Protein AF-A0A812ISJ4-F1 (afdb_monomer_lite)

Structure (mmCIF, N/CA/C/O backbone):
data_AF-A0A812ISJ4-F1
#
_entry.id   AF-A0A812ISJ4-F1
#
loop_
_atom_site.group_PDB
_atom_site.id
_atom_site.type_symbol
_atom_site.label_atom_id
_atom_site.label_alt_id
_atom_site.label_comp_id
_atom_site.label_asym_id
_atom_site.label_entity_id
_atom_site.label_seq_id
_atom_site.pdbx_PDB_ins_code
_atom_site.Cartn_x
_atom_site.Cartn_y
_atom_site.Cartn_z
_atom_site.occupancy
_atom_site.B_iso_or_equiv
_atom_site.auth_seq_id
_atom_site.auth_comp_id
_atom_site.auth_asym_id
_atom_site.auth_atom_id
_atom_site.pdbx_PDB_model_num
ATOM 1 N N . MET A 1 1 ? -9.251 16.445 14.512 1.00 76.88 1 MET A N 1
ATOM 2 C CA . MET A 1 1 ? -8.914 16.805 15.906 1.00 76.88 1 MET A CA 1
ATOM 3 C C . MET A 1 1 ? -10.143 17.185 16.732 1.00 76.88 1 MET A C 1
ATOM 5 O O . MET A 1 1 ? -10.338 16.611 17.791 1.00 76.88 1 MET A O 1
ATOM 9 N N . THR A 1 2 ? -11.029 18.054 16.238 1.00 83.38 2 THR A N 1
ATOM 10 C CA . THR A 1 2 ? -12.234 18.538 16.952 1.00 83.38 2 THR A CA 1
ATOM 11 C C . THR A 1 2 ? -13.114 17.435 17.553 1.00 83.38 2 THR A C 1
ATOM 13 O O . THR A 1 2 ? -13.493 17.503 18.716 1.00 83.38 2 THR A O 1
ATOM 16 N N . LEU A 1 3 ? -13.385 16.373 16.789 1.00 85.69 3 LEU A N 1
ATOM 17 C CA . LEU A 1 3 ? -14.238 15.262 17.231 1.00 85.69 3 LEU A CA 1
ATOM 18 C C . LEU A 1 3 ? -13.581 14.419 18.343 1.00 85.69 3 LEU A C 1
ATOM 20 O O . LEU A 1 3 ? -14.263 13.896 19.216 1.00 85.69 3 LEU A O 1
ATOM 24 N N . ALA A 1 4 ? -12.247 14.330 18.339 1.00 85.00 4 ALA A N 1
ATOM 25 C CA . ALA A 1 4 ? -11.485 13.657 19.387 1.00 85.00 4 ALA A CA 1
ATOM 26 C C . ALA A 1 4 ? -11.531 14.444 20.705 1.00 85.00 4 ALA A C 1
ATOM 28 O O . ALA A 1 4 ? -11.771 13.857 21.752 1.00 85.00 4 ALA A O 1
ATOM 29 N N . ILE A 1 5 ? -11.390 15.773 20.634 1.00 88.62 5 ILE A N 1
ATOM 30 C CA . ILE A 1 5 ? -11.505 16.681 21.786 1.00 88.62 5 ILE A CA 1
ATOM 31 C C . ILE A 1 5 ? -12.896 16.572 22.421 1.00 88.62 5 ILE A C 1
ATOM 33 O O . ILE A 1 5 ? -13.003 16.393 23.629 1.00 88.62 5 ILE A O 1
ATOM 37 N N . GLN A 1 6 ? -13.960 16.600 21.614 1.00 90.44 6 GLN A N 1
ATOM 38 C CA . GLN A 1 6 ? -15.336 16.460 22.104 1.00 90.44 6 GLN A CA 1
ATOM 39 C C . GLN A 1 6 ? -15.574 15.124 22.820 1.00 90.44 6 GLN A C 1
ATOM 41 O O . GLN A 1 6 ? -16.177 15.093 23.891 1.00 90.44 6 GLN A O 1
ATOM 46 N N . ASN A 1 7 ? -15.087 14.022 22.247 1.00 90.75 7 ASN A N 1
ATOM 47 C CA . ASN A 1 7 ? -15.247 12.697 22.840 1.00 90.75 7 ASN A CA 1
ATOM 48 C C . ASN A 1 7 ? -14.414 12.521 24.116 1.00 90.75 7 ASN A C 1
ATOM 50 O O . ASN A 1 7 ? -14.921 11.966 25.087 1.00 90.75 7 ASN A O 1
ATOM 54 N N . PHE A 1 8 ? -13.181 13.031 24.136 1.00 90.12 8 PHE A N 1
ATOM 55 C CA . PHE A 1 8 ? -12.328 13.042 25.325 1.00 90.12 8 PHE A CA 1
ATOM 56 C C . PHE A 1 8 ? -12.976 13.845 26.459 1.00 90.12 8 PHE A C 1
ATOM 58 O O . PHE A 1 8 ? -13.146 13.345 27.568 1.00 90.12 8 PHE A O 1
ATOM 65 N N . ALA A 1 9 ? -13.422 15.067 26.161 1.00 89.44 9 ALA A N 1
ATOM 66 C CA . ALA A 1 9 ? -14.093 15.945 27.112 1.00 89.44 9 ALA A CA 1
ATOM 67 C C . ALA A 1 9 ? -15.343 15.284 27.711 1.00 89.44 9 ALA A C 1
ATOM 69 O O . ALA A 1 9 ? -15.508 15.240 28.930 1.00 89.44 9 ALA A O 1
ATOM 70 N N . LYS A 1 10 ? -16.171 14.664 26.859 1.00 90.62 10 LYS A N 1
ATOM 71 C CA . LYS A 1 10 ? -17.358 13.917 27.284 1.00 90.62 10 LYS A CA 1
ATOM 72 C C . LYS A 1 10 ? -17.015 12.717 28.170 1.00 90.62 10 LYS A C 1
ATOM 74 O O . LYS A 1 10 ? -17.726 12.467 29.134 1.00 90.62 10 LYS A O 1
ATOM 79 N N . HIS A 1 11 ? -15.954 11.977 27.855 1.00 90.38 11 HIS A N 1
ATOM 80 C CA . HIS A 1 11 ? -15.532 10.818 28.645 1.00 90.38 11 HIS A CA 1
ATOM 81 C C . HIS A 1 11 ? -15.003 11.217 30.031 1.00 90.38 11 HIS A C 1
ATOM 83 O O . HIS A 1 11 ? -15.274 10.538 31.018 1.00 90.38 11 HIS A O 1
ATOM 89 N N . HIS A 1 12 ? -14.287 12.339 30.115 1.00 90.12 12 HIS A N 1
ATOM 90 C CA . HIS A 1 12 ? -13.694 12.841 31.357 1.00 90.12 12 HIS A CA 1
ATOM 91 C C . HIS A 1 12 ? -14.590 13.824 32.130 1.00 90.12 12 HIS A C 1
ATOM 93 O O . HIS A 1 12 ? -14.159 14.354 33.151 1.00 90.12 12 HIS A O 1
ATOM 99 N N . ASN A 1 13 ? -15.830 14.057 31.679 1.00 90.69 13 ASN A N 1
ATOM 100 C CA . ASN A 1 13 ? -16.762 15.042 32.245 1.00 90.69 13 ASN A CA 1
ATOM 101 C C . ASN A 1 13 ? -16.168 16.461 32.351 1.00 90.69 13 ASN A C 1
ATOM 103 O O . ASN A 1 13 ? -16.422 17.189 33.310 1.00 90.69 13 ASN A O 1
ATOM 107 N N . VAL A 1 14 ? -15.378 16.858 31.352 1.00 92.19 14 VAL A N 1
ATOM 108 C CA . VAL A 1 14 ? -14.792 18.200 31.237 1.00 92.19 14 VAL A CA 1
ATOM 109 C C . VAL A 1 14 ? -15.461 18.942 30.079 1.00 92.19 14 VAL A C 1
ATOM 111 O O . VAL A 1 14 ? -15.941 18.334 29.125 1.00 92.19 14 VAL A O 1
ATOM 114 N N . ASP A 1 15 ? -15.502 20.270 30.151 1.00 89.50 15 ASP A N 1
ATOM 115 C CA . ASP A 1 15 ? -15.941 21.114 29.038 1.00 89.50 15 ASP A CA 1
ATOM 116 C C . ASP A 1 15 ? -14.984 20.958 27.832 1.00 89.50 15 ASP A C 1
ATOM 118 O O . ASP A 1 15 ? -13.772 21.141 28.006 1.00 89.50 15 ASP A O 1
ATOM 122 N N . PRO A 1 16 ? -15.485 20.661 26.613 1.00 88.25 16 PRO A N 1
ATOM 123 C CA . PRO A 1 16 ? -14.673 20.577 25.397 1.00 88.25 16 PRO A CA 1
ATOM 124 C C . PRO A 1 16 ? -13.791 21.800 25.141 1.00 88.25 16 PRO A C 1
ATOM 126 O O . PRO A 1 16 ? -12.722 21.663 24.553 1.00 88.25 16 PRO A O 1
ATOM 129 N N . SER A 1 17 ? -14.209 22.979 25.606 1.00 90.56 17 SER A N 1
ATOM 130 C CA . SER A 1 17 ? -13.472 24.238 25.438 1.00 90.56 17 SER A CA 1
ATOM 131 C C . SER A 1 17 ? -12.196 24.304 26.283 1.00 90.56 17 SER A C 1
ATOM 133 O O . SER A 1 17 ? -11.303 25.095 25.994 1.00 90.56 17 SER A O 1
ATOM 135 N N . LYS A 1 18 ? -12.101 23.478 27.333 1.00 87.69 18 LYS A N 1
ATOM 136 C CA . LYS A 1 18 ? -10.952 23.423 28.252 1.00 87.69 18 LYS A CA 1
ATOM 137 C C . LYS A 1 18 ? -9.952 22.323 27.895 1.00 87.69 18 LYS A C 1
ATOM 139 O O . LYS A 1 18 ? -8.921 22.212 28.552 1.00 87.69 18 LYS A O 1
ATOM 144 N N . VAL A 1 19 ? -10.257 21.505 26.887 1.00 87.75 19 VAL A N 1
ATOM 145 C CA . VAL A 1 19 ? -9.410 20.388 26.466 1.00 87.75 19 VAL A CA 1
ATOM 146 C C . VAL A 1 19 ? -8.500 20.838 25.330 1.00 87.75 19 VAL A C 1
ATOM 148 O O . VAL A 1 19 ? -8.964 21.208 24.250 1.00 87.75 19 VAL A O 1
ATOM 151 N N . SER A 1 20 ? -7.188 20.785 25.560 1.00 89.81 20 SER A N 1
ATOM 152 C CA . SER A 1 20 ? -6.203 21.130 24.534 1.00 89.81 20 SER A CA 1
ATOM 153 C C . SER A 1 20 ? -5.958 19.962 23.574 1.00 89.81 20 SER A C 1
ATOM 155 O O . SER A 1 20 ? -6.144 18.787 23.903 1.00 89.81 20 SER A O 1
ATOM 157 N N . ALA A 1 21 ? -5.496 20.276 22.361 1.00 85.31 21 ALA A N 1
ATOM 158 C CA . ALA A 1 21 ? -5.095 19.255 21.396 1.00 85.31 21 ALA A CA 1
ATOM 159 C C . ALA A 1 21 ? -3.958 18.364 21.940 1.00 85.31 21 ALA A C 1
ATOM 161 O O . ALA A 1 21 ? -3.939 17.161 21.686 1.00 85.31 21 ALA A O 1
ATOM 162 N N . GLU A 1 22 ? -3.052 18.938 22.732 1.00 88.25 22 GLU A N 1
ATOM 163 C CA . GLU A 1 22 ? -1.923 18.233 23.343 1.00 88.25 22 GLU A CA 1
ATOM 164 C C . GLU A 1 22 ? -2.371 17.184 24.362 1.00 88.25 22 GLU A C 1
ATOM 166 O O . GLU A 1 22 ? -1.847 16.075 24.349 1.00 88.25 22 GLU A O 1
ATOM 171 N N . GLN A 1 23 ? -3.395 17.473 25.174 1.00 86.75 23 GLN A N 1
ATOM 172 C CA . GLN A 1 23 ? -3.947 16.504 26.130 1.00 86.75 23 GLN A CA 1
ATOM 173 C C . GLN A 1 23 ? -4.494 15.257 25.427 1.00 86.75 23 GLN A C 1
ATOM 175 O O . GLN A 1 23 ? -4.282 14.131 25.873 1.00 86.75 23 GLN A O 1
ATOM 180 N N . VAL A 1 24 ? -5.161 15.446 24.286 1.00 85.00 24 VAL A N 1
ATOM 181 C CA . VAL A 1 24 ? -5.683 14.333 23.484 1.00 85.00 24 VAL A CA 1
ATOM 182 C C . VAL A 1 24 ? -4.547 13.552 22.813 1.00 85.00 24 VAL A C 1
ATOM 184 O O . VAL A 1 24 ? -4.616 12.325 22.734 1.00 85.00 24 VAL A O 1
ATOM 187 N N . LEU A 1 25 ? -3.492 14.234 22.354 1.00 82.00 25 LEU A N 1
ATOM 188 C CA . LEU A 1 25 ? -2.311 13.597 21.758 1.00 82.00 25 LEU A CA 1
ATOM 189 C C . LEU A 1 25 ? -1.499 12.785 22.774 1.00 82.00 25 LEU A C 1
ATOM 191 O O . LEU A 1 25 ? -1.040 11.700 22.436 1.00 82.00 25 LEU A O 1
ATOM 195 N N . GLN A 1 26 ? -1.349 13.293 23.998 1.00 86.19 26 GLN A N 1
ATOM 196 C CA . GLN A 1 26 ? -0.607 12.645 25.086 1.00 86.19 26 GLN A CA 1
ATOM 197 C C . GLN A 1 26 ? -1.412 11.553 25.805 1.00 86.19 26 GLN A C 1
ATOM 199 O O . GLN A 1 26 ? -0.870 10.832 26.641 1.00 86.19 26 GLN A O 1
ATOM 204 N N . SER A 1 27 ? -2.704 11.415 25.501 1.00 86.81 27 SER A N 1
ATOM 205 C CA . SER A 1 27 ? -3.528 10.354 26.076 1.00 86.81 27 SER A CA 1
ATOM 206 C C . SER A 1 27 ? -3.024 8.965 25.662 1.00 86.81 27 SER A C 1
ATOM 208 O O . SER A 1 27 ? -2.636 8.751 24.513 1.00 86.81 27 SER A O 1
ATOM 210 N N . ALA A 1 28 ? -3.087 7.997 26.582 1.00 84.12 28 ALA A N 1
ATOM 211 C CA . ALA A 1 28 ? -2.616 6.627 26.342 1.00 84.12 28 ALA A CA 1
ATOM 212 C C . ALA A 1 28 ? -3.309 5.939 25.150 1.00 84.12 28 ALA A C 1
ATOM 214 O O . ALA A 1 28 ? -2.732 5.072 24.500 1.00 84.12 28 ALA A O 1
ATOM 215 N N . GLU A 1 29 ? -4.549 6.329 24.852 1.00 81.94 29 GLU A N 1
ATOM 216 C CA . GLU A 1 29 ? -5.335 5.769 23.750 1.00 81.94 29 GLU A CA 1
ATOM 217 C C . GLU A 1 29 ? -5.081 6.473 22.406 1.00 81.94 29 GLU A C 1
ATOM 219 O O . GLU A 1 29 ? -5.343 5.911 21.338 1.00 81.94 29 GLU A O 1
ATOM 224 N N . GLY A 1 30 ? -4.553 7.698 22.451 1.00 82.69 30 GLY A N 1
ATOM 225 C CA . GLY A 1 30 ? -4.193 8.499 21.291 1.00 82.69 30 GLY A CA 1
ATOM 226 C C . GLY A 1 30 ? -5.373 9.141 20.540 1.00 82.69 30 GLY A C 1
ATOM 227 O O . GLY A 1 30 ? -6.552 8.832 20.748 1.00 82.69 30 GLY A O 1
ATOM 228 N N . PRO A 1 31 ? -5.077 10.038 19.584 1.00 82.00 31 PRO A N 1
ATOM 229 C CA . PRO A 1 31 ? -6.080 10.878 18.923 1.00 82.00 31 PRO A CA 1
ATOM 230 C C . PRO A 1 31 ? -7.061 10.094 18.038 1.00 82.00 31 PRO A C 1
ATOM 232 O O . PRO A 1 31 ? -8.227 10.473 17.907 1.00 82.00 31 PRO A O 1
ATOM 235 N N . PHE A 1 32 ? -6.618 8.991 17.426 1.00 84.00 32 PHE A N 1
ATOM 236 C CA . PHE A 1 32 ? -7.467 8.169 16.560 1.00 84.00 32 PHE A CA 1
ATOM 237 C C . PHE A 1 32 ? -8.501 7.369 17.348 1.00 84.00 32 PHE A C 1
ATOM 239 O O . PHE A 1 32 ? -9.617 7.171 16.856 1.00 84.00 32 PHE A O 1
ATOM 246 N N . HIS A 1 33 ? -8.162 6.941 18.569 1.00 85.69 33 HIS A N 1
ATOM 247 C CA . HIS A 1 33 ? -9.127 6.309 19.457 1.00 85.69 33 HIS A CA 1
ATOM 248 C C . HIS A 1 33 ? -10.242 7.296 19.776 1.00 85.69 33 HIS A C 1
ATOM 250 O O . HIS A 1 33 ? -11.396 7.033 19.451 1.00 85.69 33 HIS A O 1
ATOM 256 N N . TRP A 1 34 ? -9.900 8.472 20.300 1.00 87.75 34 TRP A N 1
ATOM 257 C CA . TRP A 1 34 ? -10.893 9.474 20.681 1.00 87.75 34 TRP A CA 1
ATOM 258 C C . TRP A 1 34 ? -11.740 9.954 19.499 1.00 87.75 34 TRP A C 1
ATOM 260 O O . TRP A 1 34 ? -12.951 10.104 19.632 1.00 87.75 34 TRP A O 1
ATOM 270 N N . ALA A 1 35 ? -11.166 10.092 18.300 1.00 87.19 35 ALA A N 1
ATOM 271 C CA . ALA A 1 35 ? -11.927 10.419 17.086 1.00 87.19 35 ALA A CA 1
ATOM 272 C C . ALA A 1 35 ? -12.941 9.330 16.667 1.00 87.19 35 ALA A C 1
ATOM 274 O O . ALA A 1 35 ? -13.894 9.599 15.922 1.00 87.19 35 ALA A O 1
ATOM 275 N N . THR A 1 36 ? -12.728 8.092 17.114 1.00 87.12 36 THR A N 1
ATOM 276 C CA . THR A 1 36 ? -13.569 6.928 16.804 1.00 87.12 36 THR A CA 1
ATOM 277 C C . THR A 1 36 ? -14.291 6.353 18.020 1.00 87.12 36 THR A C 1
ATOM 279 O O . THR A 1 36 ? -14.991 5.351 17.885 1.00 87.12 36 THR A O 1
ATOM 282 N N . PHE A 1 37 ? -14.193 7.012 19.176 1.00 87.31 37 PHE A N 1
ATOM 283 C CA . PHE A 1 37 ? -14.851 6.601 20.409 1.00 87.31 37 PHE A CA 1
ATOM 284 C C . PHE A 1 37 ? -16.367 6.493 20.197 1.00 87.31 37 PHE A C 1
ATOM 286 O O . PHE A 1 37 ? -16.997 7.395 19.638 1.00 87.31 37 PHE A O 1
ATOM 293 N N . GLY A 1 38 ? -16.942 5.350 20.578 1.00 82.25 38 GLY A N 1
ATOM 294 C CA . GLY A 1 38 ? -18.362 5.042 20.375 1.00 82.25 38 GLY A CA 1
ATOM 295 C C . GLY A 1 38 ? -18.775 4.691 18.936 1.00 82.25 38 GLY A C 1
ATOM 296 O O . GLY A 1 38 ? -19.958 4.463 18.694 1.00 82.25 38 GLY A O 1
ATOM 297 N N . LYS A 1 39 ? -17.846 4.623 17.970 1.00 86.56 39 LYS A N 1
ATOM 298 C CA . LYS A 1 39 ? -18.136 4.157 16.602 1.00 86.56 39 LYS A CA 1
ATOM 299 C C . LYS A 1 39 ? -17.808 2.675 16.450 1.00 86.56 39 LYS A C 1
ATOM 301 O O . LYS A 1 39 ? -16.788 2.197 16.943 1.00 86.56 39 LYS A O 1
ATOM 306 N N . ASP A 1 40 ? -18.638 1.956 15.697 1.00 84.62 40 ASP A N 1
ATOM 307 C CA . ASP A 1 40 ? -18.363 0.561 15.355 1.00 84.62 40 ASP A CA 1
ATOM 308 C C . ASP A 1 40 ? -17.191 0.466 14.363 1.00 84.62 40 ASP A C 1
ATOM 310 O O . ASP A 1 40 ? -17.291 0.847 13.191 1.00 84.62 40 ASP A O 1
ATOM 314 N N . THR A 1 41 ? -16.065 -0.042 14.868 1.00 84.50 41 THR A N 1
ATOM 315 C CA . THR A 1 41 ? -14.805 -0.227 14.130 1.00 84.50 41 THR A CA 1
ATOM 316 C C . THR A 1 41 ? -14.576 -1.679 13.696 1.00 84.50 41 THR A C 1
ATOM 318 O O . THR A 1 41 ? -13.501 -2.029 13.187 1.00 84.50 41 THR A O 1
ATOM 321 N N . SER A 1 42 ? -15.587 -2.533 13.883 1.00 86.50 42 SER A N 1
ATOM 322 C CA . SER A 1 42 ? -15.564 -3.934 13.478 1.00 86.50 42 SER A CA 1
ATOM 323 C C . SER A 1 42 ? -15.484 -4.084 11.958 1.00 86.50 42 SER A C 1
ATOM 325 O O . SER A 1 42 ? -15.841 -3.186 11.194 1.00 86.50 42 SER A O 1
ATOM 327 N N . ALA A 1 43 ? -15.047 -5.259 11.500 1.00 82.44 43 ALA A N 1
ATOM 328 C CA . ALA A 1 43 ? -14.951 -5.583 10.076 1.00 82.44 43 ALA A CA 1
ATOM 329 C C . ALA A 1 43 ? -16.307 -5.546 9.341 1.00 82.44 43 ALA A C 1
ATOM 331 O O . ALA A 1 43 ? -16.345 -5.404 8.119 1.00 82.44 43 ALA A O 1
ATOM 332 N N . ARG A 1 44 ? -17.421 -5.684 10.072 1.00 84.56 44 ARG A N 1
ATOM 333 C CA . ARG A 1 44 ? -18.786 -5.672 9.520 1.00 84.56 44 ARG A CA 1
ATOM 334 C C . ARG A 1 44 ? -19.491 -4.330 9.698 1.00 84.56 44 ARG A C 1
ATOM 336 O O . ARG A 1 44 ? -20.540 -4.126 9.090 1.00 84.56 44 ARG A O 1
ATOM 343 N N . GLY A 1 45 ? -18.908 -3.429 10.484 1.00 86.56 45 GLY A N 1
ATOM 344 C CA . GLY A 1 45 ? -19.482 -2.131 10.782 1.00 86.56 45 GLY A CA 1
ATOM 345 C C . GLY A 1 45 ? -19.579 -1.209 9.562 1.00 86.56 45 GLY A C 1
ATOM 346 O O . GLY A 1 45 ? -18.899 -1.405 8.544 1.00 86.56 45 GLY A O 1
ATOM 347 N N . PRO A 1 46 ? -20.384 -0.138 9.662 1.00 86.56 46 PRO A N 1
ATOM 348 C CA . PRO A 1 46 ? -20.566 0.837 8.586 1.00 86.56 46 PRO A CA 1
ATOM 349 C C . PRO A 1 46 ? -19.241 1.494 8.166 1.00 86.56 46 PRO A C 1
ATOM 351 O O . PRO A 1 46 ? -19.021 1.771 6.983 1.00 86.56 46 PRO A O 1
ATOM 354 N N . GLY A 1 47 ? -18.322 1.682 9.119 1.00 85.50 47 GLY A N 1
ATOM 355 C CA . GLY A 1 47 ? -16.977 2.189 8.866 1.00 85.50 47 GLY A CA 1
ATOM 356 C C . GLY A 1 47 ? -16.152 1.288 7.948 1.00 85.50 47 GLY A C 1
ATOM 357 O O . GLY A 1 47 ? -15.552 1.779 6.992 1.00 85.50 47 GLY A O 1
ATOM 358 N N . ALA A 1 48 ? -16.179 -0.028 8.176 1.00 87.19 48 ALA A N 1
ATOM 359 C CA . ALA A 1 48 ? -15.457 -0.997 7.356 1.00 87.19 48 ALA A CA 1
ATOM 360 C C . ALA A 1 48 ? -16.042 -1.119 5.941 1.00 87.19 48 ALA A C 1
ATOM 362 O O . ALA A 1 48 ? -15.291 -1.188 4.971 1.00 87.19 48 ALA A O 1
ATOM 363 N N . GLN A 1 49 ? -17.369 -1.065 5.793 1.00 89.75 49 GLN A N 1
ATOM 364 C CA . GLN A 1 49 ? -18.007 -1.070 4.469 1.00 89.75 49 GLN A CA 1
ATOM 365 C C . GLN A 1 49 ? -17.691 0.197 3.665 1.00 89.75 49 GLN A C 1
ATOM 367 O O . GLN A 1 49 ? -17.535 0.157 2.444 1.00 89.75 49 GLN A O 1
ATOM 372 N N . SER A 1 50 ? -17.587 1.340 4.343 1.00 88.56 50 SER A N 1
ATOM 373 C CA . SER A 1 50 ? -17.158 2.595 3.726 1.00 88.56 50 SER A CA 1
ATOM 374 C C . SER A 1 50 ? -15.680 2.538 3.314 1.00 88.56 50 SER A C 1
ATOM 376 O O . SER A 1 50 ? -15.363 2.890 2.179 1.00 88.56 50 SER A O 1
ATOM 378 N N . LEU A 1 51 ? -14.803 1.988 4.163 1.00 90.75 51 LEU A N 1
ATOM 379 C CA . LEU A 1 51 ? -13.390 1.762 3.840 1.00 90.75 51 LEU A CA 1
ATOM 380 C C . LEU A 1 51 ? -13.217 0.831 2.636 1.00 90.75 51 LEU A C 1
ATOM 382 O O . LEU A 1 51 ? -12.440 1.127 1.734 1.00 90.75 51 LEU A O 1
ATOM 386 N N . LYS A 1 52 ? -13.971 -0.272 2.586 1.00 90.31 52 LYS A N 1
ATOM 387 C CA . LYS A 1 52 ? -13.925 -1.237 1.480 1.00 90.31 52 LYS A CA 1
ATOM 388 C C . LYS A 1 52 ? -14.249 -0.581 0.135 1.00 90.31 52 LYS A C 1
ATOM 390 O O . LYS A 1 52 ? -13.601 -0.890 -0.861 1.00 90.31 52 LYS A O 1
ATOM 395 N N . ARG A 1 53 ? -15.220 0.340 0.111 1.00 90.06 53 ARG A N 1
ATOM 396 C CA . ARG A 1 53 ? -15.545 1.148 -1.077 1.00 90.06 53 ARG A CA 1
ATOM 397 C C . ARG A 1 53 ? -14.423 2.125 -1.425 1.00 90.06 53 ARG A C 1
ATOM 399 O O . ARG A 1 53 ? -14.068 2.239 -2.590 1.00 90.06 53 ARG A O 1
ATOM 406 N N . ALA A 1 54 ? -13.819 2.778 -0.433 1.00 87.94 54 ALA A N 1
ATOM 407 C CA . ALA A 1 54 ? -12.684 3.674 -0.665 1.00 87.94 54 ALA A CA 1
ATOM 408 C C . ALA A 1 54 ? -11.454 2.938 -1.232 1.00 87.94 54 ALA A C 1
ATOM 410 O O . ALA A 1 54 ? -10.783 3.449 -2.124 1.00 87.94 54 ALA A O 1
ATOM 411 N N . MET A 1 55 ? -11.200 1.708 -0.777 1.00 90.31 55 MET A N 1
ATOM 412 C CA . MET A 1 55 ? -10.122 0.845 -1.280 1.00 90.31 55 MET A CA 1
ATOM 413 C C . MET A 1 55 ? -10.315 0.387 -2.730 1.00 90.31 55 MET A C 1
ATOM 415 O O . MET A 1 55 ? -9.343 -0.015 -3.362 1.00 90.31 55 MET A O 1
ATOM 419 N N . GLN A 1 56 ? -11.529 0.448 -3.290 1.00 88.75 56 GLN A N 1
ATOM 420 C CA . GLN A 1 56 ? -11.757 0.115 -4.702 1.00 88.75 56 GLN A CA 1
ATOM 421 C C . GLN A 1 56 ? -10.932 1.012 -5.635 1.00 88.75 56 GLN A C 1
ATOM 423 O O . GLN A 1 56 ? -10.447 0.548 -6.662 1.00 88.75 56 GLN A O 1
ATOM 428 N N . TRP A 1 57 ? -10.734 2.269 -5.241 1.00 84.25 57 TRP A N 1
ATOM 429 C CA . TRP A 1 57 ? -9.986 3.272 -6.001 1.00 84.25 57 TRP A CA 1
ATOM 430 C C . TRP A 1 57 ? -8.509 3.364 -5.588 1.00 84.25 57 TRP A C 1
ATOM 432 O O . TRP A 1 57 ? -7.770 4.191 -6.114 1.00 84.25 57 TRP A O 1
ATOM 442 N N . ARG A 1 58 ? -8.079 2.536 -4.627 1.00 81.31 58 ARG A N 1
ATOM 443 C CA . ARG A 1 58 ? -6.728 2.512 -4.047 1.00 81.31 58 ARG A CA 1
ATOM 444 C C . ARG A 1 58 ? -6.249 1.062 -3.885 1.00 81.31 58 ARG A C 1
ATOM 446 O O . ARG A 1 58 ? -6.295 0.523 -2.773 1.00 81.31 58 ARG A O 1
ATOM 453 N N . PRO A 1 59 ? -5.849 0.397 -4.990 1.00 80.06 59 PRO A N 1
ATOM 454 C CA . PRO A 1 59 ? -5.426 -1.005 -4.958 1.00 80.06 59 PRO A CA 1
ATOM 455 C C . PRO A 1 59 ? -4.186 -1.223 -4.078 1.00 80.06 59 PRO A C 1
ATOM 457 O O . PRO A 1 59 ? -4.122 -2.217 -3.362 1.00 80.06 59 PRO A O 1
ATOM 460 N N . ASP A 1 60 ? -3.286 -0.240 -4.027 1.00 78.19 60 ASP A N 1
ATOM 461 C CA . ASP A 1 60 ? -2.132 -0.173 -3.124 1.00 78.19 60 ASP A CA 1
ATOM 462 C C . ASP A 1 60 ? -2.533 -0.359 -1.650 1.00 78.19 60 ASP A C 1
ATOM 464 O O . ASP A 1 60 ? -1.993 -1.199 -0.927 1.00 78.19 60 ASP A O 1
ATOM 468 N N . MET A 1 61 ? -3.548 0.385 -1.209 1.00 83.44 61 MET A N 1
ATOM 469 C CA . MET A 1 61 ? -4.054 0.318 0.164 1.00 83.44 61 MET A CA 1
ATOM 470 C C . MET A 1 61 ? -4.795 -0.979 0.443 1.00 83.44 61 MET A C 1
ATOM 472 O O . MET A 1 61 ? -4.745 -1.498 1.560 1.00 83.44 61 MET A O 1
ATOM 476 N N . ARG A 1 62 ? -5.487 -1.514 -0.566 1.00 86.38 62 ARG A N 1
ATOM 477 C CA . ARG A 1 62 ? -6.167 -2.803 -0.464 1.00 86.38 62 ARG A CA 1
ATOM 478 C C . ARG A 1 62 ? -5.161 -3.924 -0.215 1.00 86.38 62 ARG A C 1
ATOM 480 O O . ARG A 1 62 ? -5.377 -4.727 0.689 1.00 86.38 62 ARG A O 1
ATOM 487 N N . GLU A 1 63 ? -4.073 -3.963 -0.975 1.00 84.19 63 GLU A N 1
ATOM 488 C CA . GLU A 1 63 ? -3.009 -4.955 -0.812 1.00 84.19 63 GLU A CA 1
ATOM 489 C C . GLU A 1 63 ? -2.352 -4.841 0.562 1.00 84.19 63 GLU A C 1
ATOM 491 O O . GLU A 1 63 ? -2.349 -5.819 1.315 1.00 84.19 63 GLU A O 1
ATOM 496 N N . ALA A 1 64 ? -1.910 -3.639 0.947 1.00 84.06 64 ALA A N 1
ATOM 497 C CA . ALA A 1 64 ? -1.335 -3.386 2.267 1.00 84.06 64 ALA A CA 1
ATOM 498 C C . ALA A 1 64 ? -2.265 -3.872 3.391 1.00 84.06 64 ALA A C 1
ATOM 500 O O . ALA A 1 64 ? -1.858 -4.638 4.265 1.00 84.06 64 ALA A O 1
ATOM 501 N N . TYR A 1 65 ? -3.547 -3.507 3.324 1.00 88.31 65 TYR A N 1
ATOM 502 C CA . TYR A 1 65 ? -4.540 -3.878 4.325 1.00 88.31 65 TYR A CA 1
ATOM 503 C C . TYR A 1 65 ? -4.788 -5.388 4.418 1.00 88.31 65 TYR A C 1
ATOM 505 O O . TYR A 1 65 ? -4.989 -5.909 5.516 1.00 88.31 65 TYR A O 1
ATOM 513 N N . THR A 1 66 ? -4.770 -6.120 3.299 1.00 87.06 66 THR A N 1
ATOM 514 C CA . THR A 1 66 ? -4.991 -7.579 3.325 1.00 87.06 66 THR A CA 1
ATOM 515 C C . THR A 1 66 ? -3.911 -8.328 4.099 1.00 87.06 66 THR A C 1
ATOM 517 O O . THR A 1 66 ? -4.212 -9.329 4.754 1.00 87.06 66 THR A O 1
ATOM 520 N N . VAL A 1 67 ? -2.683 -7.814 4.060 1.00 87.50 67 VAL A N 1
ATOM 521 C CA . VAL A 1 67 ? -1.504 -8.411 4.690 1.00 87.50 67 VAL A CA 1
ATOM 522 C C . VAL A 1 67 ? -1.449 -8.129 6.191 1.00 87.50 67 VAL A C 1
ATOM 524 O O . VAL A 1 67 ? -0.947 -8.964 6.945 1.00 87.50 67 VAL A O 1
ATOM 527 N N . LEU A 1 68 ? -2.000 -7.000 6.646 1.00 87.88 68 LEU A N 1
ATOM 528 C CA . LEU A 1 68 ? -1.991 -6.616 8.059 1.00 87.88 68 LEU A CA 1
ATOM 529 C C . LEU A 1 68 ? -2.546 -7.718 8.976 1.00 87.88 68 LEU A C 1
ATOM 531 O O . LEU A 1 68 ? -3.452 -8.480 8.618 1.00 87.88 68 LEU A O 1
ATOM 535 N N . LEU A 1 69 ? -1.997 -7.794 10.186 1.00 88.06 69 LEU A N 1
ATOM 536 C CA . LEU A 1 69 ? -2.566 -8.587 11.276 1.00 88.06 69 LEU A CA 1
ATOM 537 C C . LEU A 1 69 ? -3.910 -8.005 11.741 1.00 88.06 69 LEU A C 1
ATOM 539 O O . LEU A 1 69 ? -4.191 -6.822 11.551 1.00 88.06 69 LEU A O 1
ATOM 543 N N . ASP A 1 70 ? -4.754 -8.828 12.362 1.00 86.12 70 ASP A N 1
ATOM 544 C CA . ASP A 1 70 ? -6.135 -8.441 12.684 1.00 86.12 70 ASP A CA 1
ATOM 545 C C . ASP A 1 70 ? -6.221 -7.259 13.664 1.00 86.12 70 ASP A C 1
ATOM 547 O O . ASP A 1 70 ? -7.077 -6.387 13.506 1.00 86.12 70 ASP A O 1
ATOM 551 N N . ASN A 1 71 ? -5.297 -7.173 14.625 1.00 85.88 71 ASN A N 1
ATOM 552 C CA . ASN A 1 71 ? -5.154 -6.020 15.519 1.00 85.88 71 ASN A CA 1
ATOM 553 C C . ASN A 1 71 ? -4.790 -4.742 14.741 1.00 85.88 71 ASN A C 1
ATOM 555 O O . ASN A 1 71 ? -5.431 -3.704 14.907 1.00 85.88 71 ASN A O 1
ATOM 559 N N . LEU A 1 72 ? -3.830 -4.834 13.820 1.00 87.44 72 LEU A N 1
ATOM 560 C CA . LEU A 1 72 ? -3.390 -3.711 12.993 1.00 87.44 72 LEU A CA 1
ATOM 561 C C . LEU A 1 72 ? -4.464 -3.274 11.990 1.00 87.44 72 LEU A C 1
ATOM 563 O O . LEU A 1 72 ? -4.572 -2.091 11.681 1.00 87.44 72 LEU A O 1
ATOM 567 N N . LYS A 1 73 ? -5.324 -4.188 11.526 1.00 89.88 73 LYS A N 1
ATOM 568 C CA . LYS A 1 73 ? -6.494 -3.841 10.705 1.00 89.88 73 LYS A CA 1
ATOM 569 C C . LYS A 1 73 ? -7.523 -3.019 11.473 1.00 89.88 73 LYS A C 1
ATOM 571 O O . LYS A 1 73 ? -8.136 -2.128 10.886 1.00 89.88 73 LYS A O 1
ATOM 576 N N . VAL A 1 74 ? -7.726 -3.289 12.766 1.00 88.69 74 VAL A N 1
ATOM 577 C CA . VAL A 1 74 ? -8.597 -2.458 13.619 1.00 88.69 74 VAL A CA 1
ATOM 578 C C . VAL A 1 74 ? -8.025 -1.046 13.724 1.00 88.69 74 VAL A C 1
ATOM 580 O O . VAL A 1 74 ? -8.756 -0.080 13.509 1.00 88.69 74 VAL A O 1
ATOM 583 N N . GLU A 1 75 ? -6.725 -0.913 13.987 1.00 85.62 75 GLU A N 1
ATOM 584 C CA . GLU A 1 75 ? -6.048 0.390 14.013 1.00 85.62 75 GLU A CA 1
ATOM 585 C C . GLU A 1 75 ? -6.133 1.112 12.666 1.00 85.62 75 GLU A C 1
ATOM 587 O O . GLU A 1 75 ? -6.423 2.306 12.625 1.00 85.62 75 GLU A O 1
ATOM 592 N N . PHE A 1 76 ? -5.957 0.388 11.559 1.00 87.75 76 PHE A N 1
ATOM 593 C CA . PHE A 1 76 ? -6.028 0.946 10.210 1.00 87.75 76 PHE A CA 1
ATOM 594 C C . PHE A 1 76 ? -7.427 1.490 9.919 1.00 87.75 76 PHE A C 1
ATOM 596 O O . PHE A 1 76 ? -7.585 2.601 9.414 1.00 87.75 76 PHE A O 1
ATOM 603 N N . ARG A 1 77 ? -8.468 0.735 10.300 1.00 89.25 77 ARG A N 1
ATOM 604 C CA . ARG A 1 77 ? -9.860 1.192 10.218 1.00 89.25 77 ARG A CA 1
ATOM 605 C C . ARG A 1 77 ? -10.081 2.437 11.068 1.00 89.25 77 ARG A C 1
ATOM 607 O O . ARG A 1 77 ? -10.713 3.372 10.583 1.00 89.25 77 ARG A O 1
ATOM 614 N N . LYS A 1 78 ? -9.566 2.475 12.303 1.00 87.06 78 LYS A N 1
ATOM 615 C CA . LYS A 1 78 ? -9.679 3.641 13.197 1.00 87.06 78 LYS A CA 1
ATOM 616 C C . LYS A 1 78 ? -9.026 4.884 12.595 1.00 87.06 78 LYS A C 1
ATOM 618 O O . LYS A 1 78 ? -9.687 5.916 12.501 1.00 87.06 78 LYS A O 1
ATOM 623 N N . ALA A 1 79 ? -7.784 4.761 12.126 1.00 85.50 79 ALA A N 1
ATOM 624 C CA . ALA A 1 79 ? -7.057 5.834 11.451 1.00 85.50 79 ALA A CA 1
ATOM 625 C C . ALA A 1 79 ? -7.845 6.361 10.244 1.00 85.50 79 ALA A C 1
ATOM 627 O O . ALA A 1 79 ? -8.159 7.549 10.182 1.00 85.50 79 ALA A O 1
ATOM 628 N N . TRP A 1 80 ? -8.285 5.466 9.354 1.00 88.81 80 TRP A N 1
ATOM 629 C CA . TRP A 1 80 ? -9.059 5.857 8.180 1.00 88.81 80 TRP A CA 1
ATOM 630 C C . TRP A 1 80 ? -10.418 6.472 8.521 1.00 88.81 80 TRP A C 1
ATOM 632 O O . TRP A 1 80 ? -10.862 7.407 7.867 1.00 88.81 80 TRP A O 1
ATOM 642 N N . MET A 1 81 ? -11.122 5.986 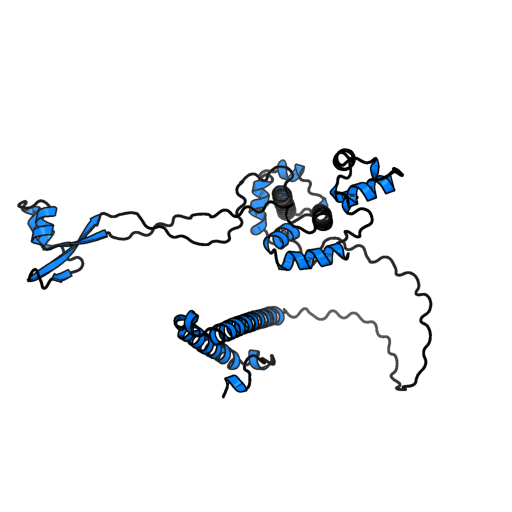9.543 1.00 86.44 81 MET A N 1
ATOM 643 C CA . MET A 1 81 ? -12.400 6.584 9.936 1.00 86.44 81 MET A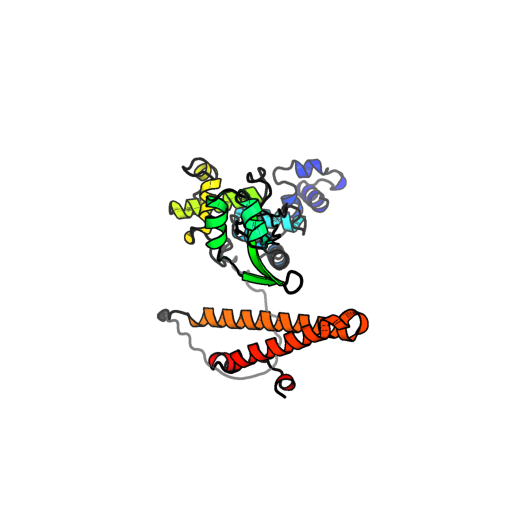 CA 1
ATOM 644 C C . MET A 1 81 ? -12.248 7.969 10.556 1.00 86.44 81 MET A C 1
ATOM 646 O O . MET A 1 81 ? -13.187 8.761 10.455 1.00 86.44 81 MET A O 1
ATOM 650 N N . ALA A 1 82 ? -11.114 8.236 11.200 1.00 83.38 82 ALA A N 1
ATOM 651 C CA . ALA A 1 82 ? -10.809 9.530 11.787 1.00 83.38 82 ALA A CA 1
ATOM 652 C C . ALA A 1 82 ? -10.461 10.580 10.721 1.00 83.38 82 ALA A C 1
ATOM 654 O O . ALA A 1 82 ? -10.886 11.725 10.854 1.0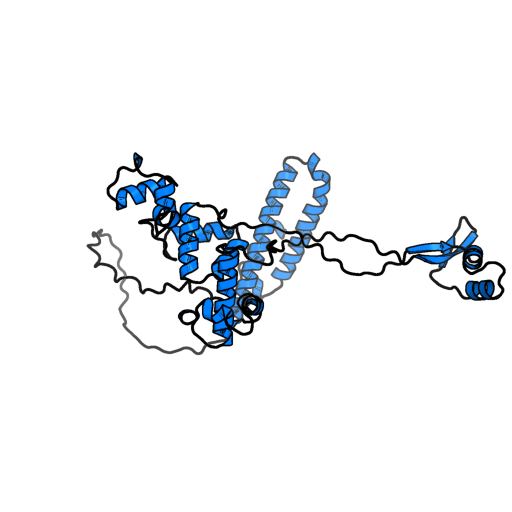0 83.38 82 ALA A O 1
ATOM 655 N N . THR A 1 83 ? -9.724 10.199 9.672 1.00 82.25 83 THR A N 1
ATOM 656 C CA . THR A 1 83 ? -9.263 11.125 8.620 1.00 82.25 83 THR A CA 1
ATOM 657 C C . THR A 1 83 ? -10.153 11.141 7.381 1.00 82.25 83 THR A C 1
ATOM 659 O O . THR A 1 83 ? -10.222 12.150 6.692 1.00 82.25 83 THR A O 1
ATOM 662 N N . LYS A 1 84 ? -10.823 10.024 7.074 1.00 84.81 84 LYS A N 1
ATOM 663 C CA . LYS A 1 84 ? -11.506 9.748 5.795 1.00 84.81 84 LYS A CA 1
ATOM 664 C C . LYS A 1 84 ? -10.607 9.865 4.559 1.00 84.81 84 LYS A C 1
ATOM 666 O O . LYS A 1 84 ? -11.105 9.851 3.438 1.00 84.81 84 LYS A O 1
ATOM 671 N N . SER A 1 85 ? -9.295 9.879 4.762 1.00 81.56 85 SER A N 1
ATOM 672 C CA . SER A 1 85 ? -8.267 9.902 3.726 1.00 81.56 85 SER A CA 1
ATOM 673 C C . SER A 1 85 ? -7.176 8.883 4.043 1.00 81.56 85 SER A C 1
ATOM 675 O O . SER A 1 85 ? -7.020 8.461 5.190 1.00 81.56 85 SER A O 1
ATOM 677 N N . PHE A 1 86 ? -6.415 8.478 3.027 1.00 80.00 86 PHE A N 1
ATOM 678 C CA . PHE A 1 86 ? -5.255 7.596 3.191 1.00 80.00 86 PHE A CA 1
ATOM 679 C C . PHE A 1 86 ? -3.960 8.378 3.449 1.00 80.00 86 PHE A C 1
ATOM 681 O O . PHE A 1 86 ? -2.880 7.812 3.345 1.00 80.00 86 PHE A O 1
ATOM 688 N N . ASP A 1 87 ? -4.034 9.660 3.808 1.00 69.44 87 ASP A N 1
ATOM 689 C CA . ASP A 1 87 ? -2.845 10.517 3.964 1.00 69.44 87 ASP A CA 1
ATOM 690 C C . ASP A 1 87 ? -1.971 10.106 5.160 1.00 69.44 87 ASP A C 1
ATOM 692 O O . ASP A 1 87 ? -0.808 10.482 5.253 1.00 69.44 87 ASP A O 1
ATOM 696 N N . PHE A 1 88 ? -2.503 9.260 6.050 1.00 67.25 88 PHE A N 1
ATOM 697 C CA . PHE A 1 88 ? -1.732 8.592 7.101 1.00 67.25 88 PHE A CA 1
ATOM 698 C C . PHE A 1 88 ? -0.784 7.505 6.558 1.00 67.25 88 PHE A C 1
ATOM 700 O O . PHE A 1 88 ? 0.035 6.969 7.303 1.00 67.25 88 PHE A O 1
ATOM 707 N N . THR A 1 89 ? -0.902 7.159 5.274 1.00 62.47 89 THR A N 1
ATOM 708 C CA . THR A 1 89 ? 0.029 6.301 4.541 1.00 62.47 89 THR A CA 1
ATOM 709 C C . THR A 1 89 ? 0.783 7.151 3.523 1.00 62.47 89 THR A C 1
ATOM 711 O O . THR A 1 89 ? 0.227 7.607 2.526 1.00 62.47 89 THR A O 1
ATOM 714 N N . THR A 1 90 ? 2.065 7.394 3.765 1.00 55.66 90 THR A N 1
ATOM 715 C CA . THR A 1 90 ? 2.941 8.076 2.811 1.00 55.66 90 THR A CA 1
ATOM 716 C C . THR A 1 90 ? 3.291 7.117 1.675 1.00 55.66 90 THR A C 1
ATOM 718 O O . THR A 1 90 ? 4.188 6.288 1.791 1.00 55.66 90 THR A O 1
ATOM 721 N N . VAL A 1 91 ? 2.565 7.208 0.559 1.00 48.25 91 VAL A N 1
ATOM 722 C CA . VAL A 1 91 ? 2.914 6.491 -0.676 1.00 48.25 91 VAL A CA 1
ATOM 723 C C . VAL A 1 91 ? 3.771 7.410 -1.534 1.00 48.25 91 VAL A C 1
ATOM 725 O O . VAL A 1 91 ? 3.265 8.347 -2.147 1.00 48.25 91 VAL A O 1
ATOM 728 N N . ARG A 1 92 ? 5.078 7.145 -1.583 1.00 42.03 92 ARG A N 1
ATOM 729 C CA . ARG A 1 92 ? 6.002 7.816 -2.500 1.00 42.03 92 ARG A CA 1
ATOM 730 C C . ARG A 1 92 ? 6.177 6.925 -3.727 1.00 42.03 92 ARG A C 1
ATOM 732 O O . ARG A 1 92 ? 6.599 5.780 -3.597 1.00 42.03 92 ARG A O 1
ATOM 739 N N . ARG A 1 93 ? 5.785 7.416 -4.905 1.00 39.84 93 ARG A N 1
ATOM 740 C CA . ARG A 1 93 ? 6.070 6.743 -6.180 1.00 39.84 93 ARG A CA 1
ATOM 741 C C . ARG A 1 93 ? 7.529 7.020 -6.523 1.00 39.84 93 ARG A C 1
ATOM 743 O O . ARG A 1 93 ? 7.889 8.186 -6.654 1.00 39.84 93 ARG A O 1
ATOM 750 N N . SER A 1 94 ? 8.340 5.976 -6.643 1.00 42.00 94 SER A N 1
ATOM 751 C CA . SER A 1 94 ? 9.707 6.077 -7.153 1.00 42.00 94 SER A CA 1
ATOM 752 C C . SER A 1 94 ? 9.762 5.472 -8.552 1.00 42.00 94 SER A C 1
ATOM 754 O O . SER A 1 94 ? 9.187 4.415 -8.813 1.00 42.00 94 SER A O 1
ATOM 756 N N . THR A 1 95 ? 10.425 6.163 -9.474 1.00 40.19 95 THR A N 1
ATOM 757 C CA . THR A 1 95 ? 10.644 5.670 -10.835 1.00 40.19 95 THR A CA 1
ATOM 758 C C . THR A 1 95 ? 11.932 4.858 -10.832 1.00 40.19 95 THR A C 1
ATOM 760 O O . THR A 1 95 ? 13.015 5.420 -10.679 1.00 40.19 95 THR A O 1
ATOM 763 N N . THR A 1 96 ? 11.835 3.538 -10.991 1.00 40.94 96 THR A N 1
ATOM 764 C CA . THR A 1 96 ? 13.031 2.694 -11.114 1.00 40.94 96 THR A CA 1
ATOM 765 C C . THR A 1 96 ? 13.474 2.663 -12.573 1.00 40.94 96 THR A C 1
ATOM 767 O O . THR A 1 96 ? 12.814 2.067 -13.417 1.00 40.94 96 THR A O 1
ATOM 770 N N . LEU A 1 97 ? 14.600 3.310 -12.870 1.00 40.75 97 LEU A N 1
ATOM 771 C CA . LEU A 1 97 ? 15.277 3.223 -14.163 1.00 40.75 97 LEU A CA 1
ATOM 772 C C . LEU A 1 97 ? 16.104 1.933 -14.200 1.00 40.75 97 LEU A C 1
ATOM 774 O O . LEU A 1 97 ? 17.119 1.824 -13.512 1.00 40.75 97 LEU A O 1
ATOM 778 N N . SER A 1 98 ? 15.676 0.944 -14.983 1.00 40.81 98 SER A N 1
ATOM 779 C CA . SER A 1 98 ? 16.464 -0.269 -15.213 1.00 40.81 98 SER A CA 1
ATOM 780 C C . SER A 1 98 ? 17.258 -0.173 -16.513 1.00 40.81 98 SER A C 1
ATOM 782 O O . SER A 1 98 ? 16.691 0.046 -17.581 1.00 40.81 98 SER A O 1
ATOM 784 N N . PHE A 1 99 ? 18.567 -0.404 -16.433 1.00 41.41 99 PHE A N 1
ATOM 785 C CA . PHE A 1 99 ? 19.463 -0.464 -17.587 1.00 41.41 99 PHE A CA 1
ATOM 786 C C . PHE A 1 99 ? 19.549 -1.906 -18.101 1.00 41.41 99 PHE A C 1
ATOM 788 O O . PHE A 1 99 ? 20.040 -2.786 -17.391 1.00 41.41 99 PHE A O 1
ATOM 795 N N . ARG A 1 100 ? 19.114 -2.168 -19.341 1.00 43.66 100 ARG A N 1
ATOM 796 C CA . ARG A 1 100 ? 19.309 -3.468 -20.005 1.00 43.66 100 ARG A CA 1
ATOM 797 C C . ARG A 1 100 ? 20.191 -3.309 -21.241 1.00 43.66 100 ARG A C 1
ATOM 799 O O . ARG A 1 100 ? 19.971 -2.429 -22.063 1.00 43.66 100 ARG A O 1
ATOM 806 N N . LYS A 1 101 ? 21.206 -4.170 -21.354 1.00 47.78 101 LYS A N 1
ATOM 807 C CA . LYS A 1 101 ? 22.216 -4.143 -22.422 1.00 47.78 101 LYS A CA 1
ATOM 808 C C . LYS A 1 101 ? 21.646 -4.709 -23.725 1.00 47.78 101 LYS A C 1
ATOM 810 O O . LYS A 1 101 ? 21.310 -5.891 -23.772 1.00 47.78 101 LYS A O 1
ATOM 815 N N . ARG A 1 102 ? 21.629 -3.906 -24.786 1.00 51.50 102 ARG A N 1
ATOM 816 C CA . ARG A 1 102 ? 21.585 -4.377 -26.177 1.00 51.50 102 ARG A CA 1
ATOM 817 C C . ARG A 1 102 ? 22.797 -3.789 -26.905 1.00 51.50 102 ARG A C 1
ATOM 819 O O . ARG A 1 102 ? 23.180 -2.660 -26.615 1.00 51.50 102 ARG A O 1
ATOM 826 N N . ARG A 1 103 ? 23.458 -4.591 -27.745 1.00 51.38 103 ARG A N 1
ATOM 827 C CA . ARG A 1 103 ? 24.573 -4.141 -28.591 1.00 51.38 103 ARG A CA 1
ATOM 828 C C . ARG A 1 103 ? 23.980 -3.643 -29.903 1.00 51.38 103 ARG A C 1
ATOM 830 O O . ARG A 1 103 ? 23.399 -4.460 -30.608 1.00 51.38 103 ARG A O 1
ATOM 837 N N . ASP A 1 104 ? 24.150 -2.360 -30.193 1.00 56.25 104 ASP A N 1
ATOM 838 C CA . ASP A 1 104 ? 23.901 -1.801 -31.521 1.00 56.25 104 ASP A CA 1
ATOM 839 C C . ASP A 1 104 ? 25.254 -1.407 -32.139 1.00 56.25 104 ASP A C 1
ATOM 841 O O . ASP A 1 104 ? 26.153 -0.916 -31.448 1.00 56.25 104 ASP A O 1
ATOM 845 N N . GLU A 1 105 ? 25.424 -1.689 -33.428 1.00 60.28 105 GLU A N 1
ATOM 846 C CA . GLU A 1 105 ? 26.652 -1.435 -34.186 1.00 60.28 105 GLU A CA 1
ATOM 847 C C . GLU A 1 105 ? 26.564 -0.049 -34.839 1.00 60.28 105 GLU A C 1
ATOM 849 O O . GLU A 1 105 ? 25.688 0.193 -35.668 1.00 60.28 105 GLU A O 1
ATOM 854 N N . VAL A 1 106 ? 27.458 0.876 -34.466 1.00 67.81 106 VAL A N 1
ATOM 855 C CA . VAL A 1 106 ? 27.570 2.180 -35.136 1.00 67.81 106 VAL A CA 1
ATOM 856 C C . VAL A 1 106 ? 28.671 2.089 -36.186 1.00 67.81 106 VAL A C 1
ATOM 858 O O . VAL A 1 106 ? 29.853 1.929 -35.870 1.00 67.81 106 VAL A O 1
ATOM 861 N N . GLY A 1 107 ? 28.270 2.201 -37.448 1.00 81.25 107 GLY A N 1
ATOM 862 C CA . GLY A 1 107 ? 29.166 2.163 -38.594 1.00 81.25 107 GLY A CA 1
ATOM 863 C C . GLY A 1 107 ? 28.721 3.094 -39.713 1.00 81.25 107 GLY A C 1
ATOM 864 O O . GLY A 1 107 ? 27.615 3.637 -39.693 1.00 81.25 107 GLY A O 1
ATOM 865 N N . SER A 1 108 ? 29.610 3.296 -40.677 1.00 85.44 108 SER A N 1
ATOM 866 C CA . SER A 1 108 ? 29.374 4.098 -41.874 1.00 85.44 108 SER A CA 1
ATOM 867 C C . SER A 1 108 ? 29.765 3.303 -43.117 1.00 85.44 108 SER A C 1
ATOM 869 O O . SER A 1 108 ? 30.669 2.471 -43.074 1.00 85.44 108 SER A O 1
ATOM 871 N N . PHE A 1 109 ? 29.081 3.536 -44.236 1.00 87.44 109 PHE A N 1
ATOM 872 C CA . PHE A 1 109 ? 29.465 2.929 -45.508 1.00 87.44 109 PHE A CA 1
ATOM 873 C C . PHE A 1 109 ? 30.716 3.618 -46.055 1.00 87.44 109 PHE A C 1
ATOM 875 O O . PHE A 1 109 ? 30.738 4.839 -46.217 1.00 87.44 109 PHE A O 1
ATOM 882 N N . LYS A 1 110 ? 31.756 2.832 -46.333 1.00 88.50 110 LYS A N 1
ATOM 883 C CA . LYS A 1 110 ? 33.048 3.303 -46.840 1.00 88.50 110 LYS A CA 1
ATOM 884 C C . LYS A 1 110 ? 33.465 2.513 -48.070 1.00 88.50 110 LYS A C 1
ATOM 886 O O . LYS A 1 110 ? 33.152 1.334 -48.196 1.00 88.50 110 LYS A O 1
ATOM 891 N N . THR A 1 111 ? 34.184 3.147 -48.987 1.00 89.25 111 THR A N 1
ATOM 892 C CA . THR A 1 111 ? 34.764 2.441 -50.138 1.00 89.25 111 THR A CA 1
ATOM 893 C C . THR A 1 111 ? 35.950 1.580 -49.702 1.00 89.25 111 THR A C 1
ATOM 895 O O . THR A 1 111 ? 36.563 1.836 -48.662 1.00 89.25 111 THR A O 1
ATOM 898 N N . LYS A 1 112 ? 36.338 0.594 -50.522 1.00 88.00 112 LYS A N 1
ATOM 899 C CA . LYS A 1 112 ? 37.549 -0.215 -50.274 1.00 88.00 112 LYS A CA 1
ATOM 900 C C . LYS A 1 112 ? 38.784 0.652 -50.040 1.00 88.00 112 LYS A C 1
ATOM 902 O O . LYS A 1 112 ? 39.502 0.439 -49.075 1.00 88.00 112 LYS A O 1
ATOM 907 N N . LEU A 1 113 ? 38.973 1.696 -50.845 1.00 88.38 113 LEU A N 1
ATOM 908 C CA . LEU A 1 113 ? 40.104 2.611 -50.689 1.00 88.38 113 LEU A CA 1
ATOM 909 C C . LEU A 1 113 ? 40.105 3.319 -49.322 1.00 88.38 113 LEU A C 1
ATOM 911 O O . LEU A 1 113 ? 41.149 3.465 -48.691 1.00 88.38 113 LEU A O 1
ATOM 915 N N . GLN A 1 114 ? 38.932 3.733 -48.837 1.00 87.81 114 GLN A N 1
ATOM 916 C CA . GLN A 1 114 ? 38.797 4.357 -47.520 1.00 87.81 114 GLN A CA 1
ATOM 917 C C . GLN A 1 114 ? 39.052 3.360 -46.384 1.00 87.81 114 GLN A C 1
ATOM 919 O O . GLN A 1 114 ? 39.684 3.722 -45.396 1.00 87.81 114 GLN A O 1
ATOM 924 N N . ILE A 1 115 ? 38.593 2.113 -46.525 1.00 88.69 115 ILE A N 1
ATOM 925 C CA . ILE A 1 115 ? 38.850 1.039 -45.554 1.00 88.69 115 ILE A CA 1
ATOM 926 C C . ILE A 1 115 ? 40.341 0.703 -45.514 1.00 88.69 115 ILE A C 1
ATOM 928 O O . ILE A 1 115 ? 40.913 0.648 -44.429 1.00 88.69 115 ILE A O 1
ATOM 932 N N . GLN A 1 116 ? 40.997 0.588 -46.670 1.00 90.38 116 GLN A N 1
ATOM 933 C CA . GLN A 1 116 ? 42.443 0.399 -46.752 1.00 90.38 116 GLN A CA 1
ATOM 934 C C . GLN A 1 116 ? 43.190 1.542 -46.063 1.00 90.38 116 GLN A C 1
ATOM 936 O O . GLN A 1 116 ? 44.081 1.290 -45.256 1.00 90.38 116 GLN A O 1
ATOM 941 N N . GLY A 1 117 ? 42.776 2.790 -46.303 1.00 88.69 117 GLY A N 1
ATOM 942 C CA . GLY A 1 117 ? 43.307 3.959 -45.603 1.00 88.69 117 GLY A CA 1
ATOM 943 C C . GLY A 1 117 ? 43.174 3.864 -44.078 1.00 88.69 117 GLY A C 1
ATOM 944 O O . GLY A 1 117 ? 44.105 4.222 -43.363 1.00 88.69 117 GLY A O 1
ATOM 945 N N . ILE A 1 118 ? 42.058 3.327 -43.573 1.00 87.38 118 ILE A N 1
ATOM 946 C CA . ILE A 1 118 ? 41.820 3.123 -42.133 1.00 87.38 118 ILE A CA 1
ATOM 947 C C . ILE A 1 118 ? 42.662 1.970 -41.566 1.00 87.38 118 ILE A C 1
ATOM 949 O O . ILE A 1 118 ? 43.146 2.068 -40.441 1.00 87.38 118 ILE A O 1
ATOM 953 N N . LEU A 1 119 ? 42.853 0.892 -42.330 1.00 86.50 119 LEU A N 1
ATOM 954 C CA . LEU A 1 119 ? 43.581 -0.311 -41.910 1.00 86.50 119 LEU A CA 1
ATOM 955 C C . LEU A 1 119 ? 45.112 -0.168 -41.956 1.00 86.50 119 LEU A C 1
ATOM 957 O O . LEU A 1 119 ? 45.816 -1.070 -41.506 1.00 86.50 119 LEU A O 1
ATOM 961 N N . GLY A 1 120 ? 45.640 0.945 -42.473 1.00 85.44 120 GLY A N 1
ATOM 962 C CA . GLY A 1 120 ? 47.085 1.207 -42.525 1.00 85.44 120 GLY A CA 1
ATOM 963 C C . GLY A 1 120 ? 47.615 1.700 -43.873 1.00 85.44 120 GLY A C 1
ATOM 964 O O . GLY A 1 120 ? 48.829 1.778 -44.046 1.00 85.44 120 GLY A O 1
ATOM 965 N N . GLY A 1 121 ? 46.737 2.031 -44.824 1.00 86.62 121 GLY A N 1
ATOM 966 C CA . GLY A 1 121 ? 47.078 2.663 -46.100 1.00 86.62 121 GLY A CA 1
ATOM 967 C C . GLY A 1 121 ? 47.899 1.761 -47.019 1.00 86.62 121 GLY A C 1
ATOM 968 O O . GLY A 1 121 ? 47.418 0.726 -47.484 1.00 86.62 121 GLY A O 1
ATOM 969 N N . ASP A 1 122 ? 49.144 2.159 -47.275 1.00 85.50 122 ASP A N 1
ATOM 970 C CA . ASP A 1 122 ? 50.046 1.496 -48.228 1.00 85.50 122 ASP A CA 1
ATOM 971 C C . ASP A 1 122 ? 50.701 0.221 -47.671 1.00 85.50 122 ASP A C 1
ATOM 973 O O . ASP A 1 122 ? 51.505 -0.423 -48.348 1.00 85.50 122 ASP A O 1
ATOM 977 N N . HIS A 1 123 ? 50.376 -0.176 -46.436 1.00 87.88 123 HIS A N 1
ATOM 978 C CA . HIS A 1 123 ? 50.878 -1.427 -45.881 1.00 87.88 123 HIS A CA 1
ATOM 979 C C . HIS A 1 123 ? 50.318 -2.627 -46.675 1.00 87.88 123 HIS A C 1
ATOM 981 O O . HIS A 1 123 ? 49.098 -2.730 -46.847 1.00 87.88 123 HIS A O 1
ATOM 987 N N . PRO A 1 124 ? 51.155 -3.588 -47.115 1.00 86.44 124 PRO A N 1
ATOM 988 C CA . PRO A 1 124 ? 50.705 -4.706 -47.950 1.00 86.44 124 PRO A CA 1
ATOM 989 C C . PRO A 1 124 ? 49.650 -5.580 -47.257 1.00 86.44 124 PRO A C 1
ATOM 991 O O . PRO A 1 124 ? 48.771 -6.139 -47.912 1.00 86.44 124 PRO A O 1
ATOM 994 N N . ASP A 1 125 ? 49.693 -5.664 -45.927 1.00 84.81 125 ASP A N 1
ATOM 995 C CA . ASP A 1 125 ? 48.685 -6.395 -45.154 1.00 84.81 125 ASP A CA 1
ATOM 996 C C . ASP A 1 125 ? 47.345 -5.649 -45.051 1.00 84.81 125 ASP A C 1
ATOM 998 O O . ASP A 1 125 ? 46.306 -6.299 -44.980 1.00 84.81 125 ASP A O 1
ATOM 1002 N N . ALA A 1 126 ? 47.334 -4.310 -45.114 1.00 82.81 126 ALA A N 1
ATOM 1003 C CA . ALA A 1 126 ? 46.098 -3.521 -45.128 1.00 82.81 126 ALA A CA 1
ATOM 1004 C C . ALA A 1 126 ? 45.349 -3.692 -46.459 1.00 82.81 126 ALA A C 1
ATOM 1006 O O . ALA A 1 126 ? 44.126 -3.845 -46.467 1.00 82.81 126 ALA A O 1
ATOM 1007 N N . ALA A 1 127 ? 46.084 -3.750 -47.576 1.00 83.44 127 ALA A N 1
ATOM 1008 C CA . ALA A 1 127 ? 45.524 -4.068 -48.890 1.00 83.44 127 ALA A CA 1
ATOM 1009 C C . ALA A 1 127 ? 44.882 -5.466 -48.894 1.00 83.44 127 ALA A C 1
ATOM 1011 O O . ALA A 1 127 ? 43.708 -5.606 -49.236 1.00 83.44 127 ALA A O 1
ATOM 1012 N N . LYS A 1 128 ? 45.602 -6.481 -48.391 1.00 86.69 128 LYS A N 1
ATOM 1013 C CA . LYS A 1 128 ? 45.071 -7.848 -48.265 1.00 86.69 128 LYS A CA 1
ATOM 1014 C C . LYS A 1 128 ? 43.827 -7.907 -47.380 1.00 86.69 128 LYS A C 1
ATOM 1016 O O . LYS A 1 128 ? 42.844 -8.532 -47.761 1.00 86.69 128 LYS A O 1
ATOM 1021 N N . GLN A 1 129 ? 43.835 -7.263 -46.215 1.00 84.38 129 GLN A N 1
ATOM 1022 C CA . GLN A 1 129 ? 42.677 -7.259 -45.312 1.00 84.38 129 GLN A CA 1
ATOM 1023 C C . GLN A 1 129 ? 41.459 -6.551 -45.922 1.00 84.38 129 GLN A C 1
ATOM 1025 O O . GLN A 1 129 ? 40.332 -6.989 -45.712 1.00 84.38 129 GLN A O 1
ATOM 1030 N N . THR A 1 130 ? 41.682 -5.501 -46.714 1.00 85.56 130 THR A N 1
ATOM 1031 C CA . THR A 1 130 ? 40.617 -4.772 -47.419 1.00 85.56 130 THR A CA 1
ATOM 1032 C C . THR A 1 130 ? 39.984 -5.610 -48.526 1.00 85.56 130 THR A C 1
ATOM 1034 O O . THR A 1 130 ? 38.767 -5.581 -48.698 1.00 85.56 130 THR A O 1
ATOM 1037 N N . GLU A 1 131 ? 40.783 -6.375 -49.277 1.00 83.94 131 GLU A N 1
ATOM 1038 C CA . GLU A 1 131 ? 40.263 -7.267 -50.322 1.00 83.94 131 GLU A CA 1
ATOM 1039 C C . GLU A 1 131 ? 39.301 -8.319 -49.761 1.00 83.94 131 GLU A C 1
ATOM 1041 O O . GLU A 1 131 ? 38.306 -8.630 -50.410 1.00 83.94 131 GLU A O 1
ATOM 1046 N N . HIS A 1 132 ? 39.560 -8.794 -48.540 1.00 82.69 132 HIS A N 1
ATOM 1047 C CA . HIS A 1 132 ? 38.761 -9.815 -47.857 1.00 82.69 132 HIS A CA 1
ATOM 1048 C C . HIS A 1 132 ? 37.594 -9.239 -47.026 1.00 82.69 132 HIS A C 1
ATOM 1050 O O . HIS A 1 132 ? 36.924 -9.983 -46.308 1.00 82.69 132 HIS A O 1
ATOM 1056 N N . TYR A 1 133 ? 37.343 -7.926 -47.075 1.00 81.00 133 TYR A N 1
ATOM 1057 C CA . TYR A 1 133 ? 36.261 -7.293 -46.320 1.00 81.00 133 TYR A CA 1
ATOM 1058 C C . TYR A 1 133 ? 34.928 -7.388 -47.085 1.00 81.00 133 TYR A C 1
ATOM 1060 O O . TYR A 1 133 ? 34.663 -6.588 -47.979 1.00 81.00 133 TYR A O 1
ATOM 1068 N N . GLU A 1 134 ? 34.075 -8.356 -46.733 1.00 75.38 134 GLU A N 1
ATOM 1069 C CA . GLU A 1 134 ? 32.800 -8.647 -47.428 1.00 75.38 134 GLU A CA 1
ATOM 1070 C C . GLU A 1 134 ? 31.543 -8.378 -46.574 1.00 75.38 134 GLU A C 1
ATOM 1072 O O . GLU A 1 134 ? 30.504 -9.020 -46.729 1.00 75.38 134 GLU A O 1
ATOM 1077 N N . PHE A 1 135 ? 31.607 -7.432 -45.636 1.00 74.44 135 PHE A N 1
ATOM 1078 C CA . PHE A 1 135 ? 30.483 -7.156 -44.738 1.00 74.44 135 PHE A CA 1
ATOM 1079 C C . PHE A 1 135 ? 29.549 -6.067 -45.292 1.00 74.44 135 PHE A C 1
ATOM 1081 O O . PHE A 1 135 ? 29.974 -4.926 -45.464 1.00 74.44 135 PHE A O 1
ATOM 1088 N N . CYS A 1 136 ? 28.277 -6.425 -45.536 1.00 74.00 136 CYS A N 1
ATOM 1089 C CA . CYS A 1 136 ? 27.174 -5.550 -45.969 1.00 74.00 136 CYS A CA 1
ATOM 1090 C C . CYS A 1 136 ? 27.555 -4.553 -47.082 1.00 74.00 136 CYS A C 1
ATOM 1092 O O . CYS A 1 136 ? 27.962 -3.423 -46.810 1.00 74.00 136 CYS A O 1
ATOM 1094 N N . VAL A 1 137 ? 27.374 -4.971 -48.339 1.00 84.56 137 VAL A N 1
ATOM 1095 C CA . VAL A 1 137 ? 27.719 -4.179 -49.529 1.00 84.56 137 VAL A CA 1
ATOM 1096 C C . VAL A 1 137 ? 26.516 -3.381 -50.022 1.00 84.56 137 VAL A C 1
ATOM 1098 O O . VAL A 1 137 ? 25.417 -3.917 -50.158 1.00 84.56 137 VAL A O 1
ATOM 1101 N N . LEU A 1 138 ? 26.738 -2.105 -50.324 1.00 86.06 138 LEU A N 1
ATOM 1102 C CA . LEU A 1 138 ? 25.774 -1.240 -50.988 1.00 86.06 138 LEU A CA 1
ATOM 1103 C C . LEU A 1 138 ? 26.475 -0.459 -52.101 1.00 86.06 138 LEU A C 1
ATOM 1105 O O . LEU A 1 138 ? 27.507 0.176 -51.871 1.00 86.06 138 LEU A O 1
ATOM 1109 N N . TYR A 1 139 ? 25.915 -0.500 -53.306 1.00 87.38 139 TYR A N 1
ATOM 1110 C CA . TYR A 1 139 ? 26.419 0.293 -54.421 1.00 87.38 139 TYR A CA 1
ATOM 1111 C C . TYR A 1 139 ? 26.036 1.762 -54.230 1.00 87.38 139 TYR A C 1
ATOM 1113 O O . TYR A 1 139 ? 24.879 2.078 -53.947 1.00 87.38 139 TYR A O 1
ATOM 1121 N N . ASN A 1 140 ? 27.012 2.662 -54.353 1.00 85.81 140 ASN A N 1
ATOM 1122 C CA . ASN A 1 140 ? 26.792 4.097 -54.235 1.00 85.81 140 ASN A CA 1
ATOM 1123 C C . ASN A 1 140 ? 26.840 4.749 -55.623 1.00 85.81 140 ASN A C 1
ATOM 1125 O O . ASN A 1 140 ? 27.918 4.907 -56.198 1.00 85.81 140 ASN A O 1
ATOM 1129 N N . ASP A 1 141 ? 25.679 5.179 -56.123 1.00 86.62 141 ASP A N 1
ATOM 1130 C CA . ASP A 1 141 ? 25.531 5.788 -57.453 1.00 86.62 141 ASP A CA 1
ATOM 1131 C C . ASP A 1 141 ? 26.362 7.066 -57.640 1.00 86.62 141 ASP A C 1
ATOM 1133 O O . ASP A 1 141 ? 26.833 7.345 -58.741 1.00 86.62 141 ASP A O 1
ATOM 1137 N N . TRP A 1 142 ? 26.576 7.838 -56.570 1.00 84.44 142 TRP A N 1
ATOM 1138 C CA . TRP A 1 142 ? 27.347 9.082 -56.625 1.00 84.44 142 TRP A CA 1
ATOM 1139 C C . TRP A 1 142 ? 28.845 8.820 -56.781 1.00 84.44 142 TRP A C 1
ATOM 1141 O O . TRP A 1 142 ? 29.535 9.516 -57.522 1.00 84.44 142 TRP A O 1
ATOM 1151 N N . LEU A 1 143 ? 29.357 7.822 -56.059 1.00 82.56 143 LEU A N 1
ATOM 1152 C CA . LEU A 1 143 ? 30.769 7.437 -56.108 1.00 82.56 143 LEU A CA 1
ATOM 1153 C C . LEU A 1 143 ? 31.072 6.450 -57.240 1.00 82.56 143 LEU A C 1
ATOM 1155 O O . LEU A 1 143 ? 32.244 6.184 -57.493 1.00 82.56 143 LEU A O 1
ATOM 1159 N N . GLN A 1 144 ? 30.033 5.911 -57.889 1.00 88.50 144 GLN A N 1
ATOM 1160 C CA . GLN A 1 144 ? 30.115 4.837 -58.882 1.00 88.50 144 GLN A CA 1
ATOM 1161 C C . GLN A 1 144 ? 30.965 3.655 -58.394 1.00 88.50 144 GLN A C 1
ATOM 1163 O O . GLN A 1 144 ? 31.788 3.104 -59.124 1.00 88.50 144 GLN A O 1
ATOM 1168 N N . ALA A 1 145 ? 30.808 3.306 -57.117 1.00 87.38 145 ALA A N 1
ATOM 1169 C CA . ALA A 1 145 ? 31.638 2.316 -56.450 1.00 87.38 145 ALA A CA 1
ATOM 1170 C C . ALA A 1 145 ? 30.860 1.563 -55.368 1.00 87.38 145 ALA A C 1
ATOM 1172 O O . ALA A 1 145 ? 29.955 2.110 -54.729 1.00 87.38 145 ALA A O 1
ATOM 1173 N N . ASP A 1 146 ? 31.281 0.324 -55.117 1.00 87.56 146 ASP A N 1
ATOM 1174 C CA . ASP A 1 146 ? 30.797 -0.460 -53.987 1.00 87.56 146 ASP A CA 1
ATOM 1175 C C . ASP A 1 146 ? 31.291 0.135 -52.668 1.00 87.56 146 ASP A C 1
ATOM 1177 O O . ASP A 1 146 ? 32.484 0.406 -52.469 1.00 87.56 146 ASP A O 1
ATOM 1181 N N . THR A 1 147 ? 30.356 0.306 -51.742 1.00 89.19 147 THR A N 1
ATOM 1182 C CA . THR A 1 147 ? 30.629 0.708 -50.366 1.00 89.19 147 THR A CA 1
ATOM 1183 C C . THR A 1 147 ? 30.295 -0.425 -49.408 1.00 89.19 147 THR A C 1
ATOM 1185 O O . THR A 1 147 ? 29.364 -1.194 -49.628 1.00 89.19 147 THR A O 1
ATOM 1188 N N . TYR A 1 148 ? 31.071 -0.525 -48.338 1.00 89.38 148 TYR A N 1
ATOM 1189 C CA . TYR A 1 148 ? 31.024 -1.597 -47.354 1.00 89.38 148 TYR A CA 1
ATOM 1190 C C . TYR A 1 148 ? 30.752 -0.976 -45.990 1.00 89.38 148 TYR A C 1
ATOM 1192 O O . TYR A 1 148 ? 31.301 0.085 -45.671 1.00 89.38 148 TYR A O 1
ATOM 1200 N N . PHE A 1 149 ? 29.893 -1.601 -45.189 1.00 86.75 149 PHE A N 1
ATOM 1201 C CA . PHE A 1 149 ? 29.570 -1.077 -43.867 1.00 86.75 149 PHE A CA 1
ATOM 1202 C C . PHE A 1 149 ? 30.749 -1.277 -42.914 1.00 86.75 149 PHE A C 1
ATOM 1204 O O . PHE A 1 149 ? 31.034 -2.392 -42.486 1.00 86.75 149 PHE A O 1
ATOM 1211 N N . TRP A 1 150 ? 31.426 -0.187 -42.567 1.00 85.88 150 TRP A N 1
ATOM 1212 C CA . TRP A 1 150 ? 32.553 -0.176 -41.650 1.00 85.88 150 TRP A CA 1
ATOM 1213 C C . TRP A 1 150 ? 32.099 0.208 -40.241 1.00 85.88 150 TRP A C 1
ATOM 1215 O O . TRP A 1 150 ? 31.632 1.326 -40.010 1.00 85.88 150 TRP A O 1
ATOM 1225 N N . VAL A 1 151 ? 32.273 -0.698 -39.279 1.00 81.25 151 VAL A N 1
ATOM 1226 C CA . VAL A 1 151 ? 31.953 -0.451 -37.866 1.00 81.25 151 VAL A CA 1
ATOM 1227 C C . VAL A 1 151 ? 33.043 0.426 -37.244 1.00 81.25 151 VAL A C 1
ATOM 1229 O O . VAL A 1 151 ? 34.144 -0.034 -36.956 1.00 81.25 151 VAL A O 1
ATOM 1232 N N . GLU A 1 152 ? 32.745 1.709 -37.036 1.00 72.50 152 GLU A N 1
ATOM 1233 C CA . GLU A 1 152 ? 33.711 2.682 -36.509 1.00 72.50 152 GLU A CA 1
ATOM 1234 C C . GLU A 1 152 ? 33.851 2.594 -34.992 1.00 72.50 152 GLU A C 1
ATOM 1236 O O . GLU A 1 152 ? 34.949 2.735 -34.451 1.00 72.50 152 GLU A O 1
ATOM 1241 N N . ARG A 1 153 ? 32.731 2.403 -34.289 1.00 64.75 153 ARG A N 1
ATOM 1242 C CA . ARG A 1 153 ? 32.694 2.328 -32.830 1.00 64.75 153 ARG A CA 1
ATOM 1243 C C . ARG A 1 153 ? 31.531 1.458 -32.379 1.00 64.75 153 ARG A C 1
ATOM 1245 O O . ARG A 1 153 ? 30.399 1.624 -32.814 1.00 64.75 153 ARG A O 1
ATOM 1252 N N . LEU A 1 154 ? 31.785 0.610 -31.393 1.00 56.25 154 LEU A N 1
ATOM 1253 C CA . LEU A 1 154 ? 30.717 0.034 -30.581 1.00 56.25 154 LEU A CA 1
ATOM 1254 C C . LEU A 1 154 ? 30.311 1.085 -29.541 1.00 56.25 154 LEU A C 1
ATOM 1256 O O . LEU A 1 154 ? 30.900 1.167 -28.463 1.00 56.25 154 LEU A O 1
ATOM 1260 N N . VAL A 1 155 ? 29.365 1.959 -29.890 1.00 50.22 155 VAL A N 1
ATOM 1261 C CA . VAL A 1 155 ? 28.894 3.008 -28.974 1.00 50.22 155 VAL A CA 1
ATOM 1262 C C . VAL A 1 155 ? 27.759 2.470 -28.112 1.00 50.22 155 VAL A C 1
ATOM 1264 O O . VAL A 1 155 ? 26.830 1.830 -28.591 1.00 50.22 155 VAL A O 1
ATOM 1267 N N . THR A 1 156 ? 27.851 2.732 -26.809 1.00 51.16 156 THR A N 1
ATOM 1268 C CA . THR A 1 156 ? 26.889 2.273 -25.805 1.00 51.16 156 THR A CA 1
ATOM 1269 C C . THR A 1 156 ? 25.991 3.431 -25.390 1.00 51.16 156 THR A C 1
ATOM 1271 O O . THR A 1 156 ? 26.299 4.098 -24.407 1.00 51.16 156 THR A O 1
ATOM 1274 N N . THR A 1 157 ? 24.890 3.690 -26.098 1.00 44.47 157 THR A N 1
ATOM 1275 C CA . THR A 1 157 ? 23.903 4.657 -25.589 1.00 44.47 157 THR A CA 1
ATOM 1276 C C . THR A 1 157 ? 22.534 4.530 -26.249 1.00 44.47 157 THR A C 1
ATOM 1278 O O . THR A 1 157 ? 22.351 4.918 -27.397 1.00 44.47 157 THR A O 1
ATOM 1281 N N . SER A 1 158 ? 21.538 4.089 -25.478 1.00 52.28 158 SER A N 1
ATOM 1282 C CA . SER A 1 158 ? 20.148 4.529 -25.641 1.00 52.28 158 SER A CA 1
ATOM 1283 C C . SER A 1 158 ? 19.410 4.450 -24.299 1.00 52.28 158 SER A C 1
ATOM 1285 O O . SER A 1 158 ? 19.712 3.606 -23.450 1.00 52.28 158 SER A O 1
ATOM 1287 N N . SER A 1 159 ? 18.490 5.389 -24.074 1.00 38.97 159 SER A N 1
ATOM 1288 C CA . SER A 1 159 ? 17.630 5.457 -22.895 1.00 38.97 159 SER A CA 1
ATOM 1289 C C . SER A 1 159 ? 16.267 4.852 -23.224 1.00 38.97 159 SER A C 1
ATOM 1291 O O . SER A 1 159 ? 15.588 5.285 -24.151 1.00 38.97 159 SER A O 1
ATOM 1293 N N . ALA A 1 160 ? 15.844 3.860 -22.445 1.00 42.31 160 ALA A N 1
ATOM 1294 C CA . ALA A 1 160 ? 14.464 3.395 -22.444 1.00 42.31 160 ALA A CA 1
ATOM 1295 C C . ALA A 1 160 ? 13.793 3.892 -21.162 1.00 42.31 160 ALA A C 1
ATOM 1297 O O . ALA A 1 160 ? 14.238 3.590 -20.054 1.00 42.31 160 ALA A O 1
ATOM 1298 N N . GLN A 1 161 ? 12.738 4.685 -21.320 1.00 42.50 161 GLN A N 1
ATOM 1299 C CA . GLN A 1 161 ? 11.883 5.122 -20.226 1.00 42.50 161 GLN A CA 1
ATOM 1300 C C . GLN A 1 161 ? 10.679 4.183 -20.165 1.00 42.50 161 GLN A C 1
ATOM 1302 O O . GLN A 1 161 ? 9.709 4.354 -20.899 1.00 42.50 161 GLN A O 1
ATOM 1307 N N . GLU A 1 162 ? 10.742 3.174 -19.300 1.00 39.38 162 GLU A N 1
ATOM 1308 C CA . GLU A 1 162 ? 9.572 2.355 -18.993 1.00 39.38 162 GLU A CA 1
ATOM 1309 C C . GLU A 1 162 ? 8.776 3.001 -17.857 1.00 39.38 162 GLU A C 1
ATOM 1311 O O . GLU A 1 162 ? 9.286 3.260 -16.765 1.00 39.38 162 GLU A O 1
ATOM 1316 N N . TRP A 1 163 ? 7.493 3.254 -18.110 1.00 37.44 163 TRP A N 1
ATOM 1317 C CA . TRP A 1 163 ? 6.538 3.642 -17.078 1.00 37.44 163 TRP A CA 1
ATOM 1318 C C . TRP A 1 163 ? 6.101 2.397 -16.316 1.00 37.44 163 TRP A C 1
ATOM 1320 O O . TRP A 1 163 ? 5.011 1.867 -16.520 1.00 37.44 163 TRP A O 1
ATOM 1330 N N . ALA A 1 164 ? 6.959 1.908 -15.431 1.00 37.50 164 ALA A N 1
ATOM 1331 C CA . ALA A 1 164 ? 6.550 0.892 -14.484 1.00 37.50 164 ALA A CA 1
ATOM 1332 C C . ALA A 1 164 ? 5.904 1.601 -13.283 1.00 37.50 164 ALA A C 1
ATOM 1334 O O . ALA A 1 164 ? 6.575 2.309 -12.533 1.00 37.50 164 ALA A O 1
ATOM 1335 N N . ASN A 1 165 ? 4.593 1.416 -13.082 1.00 33.97 165 ASN A N 1
ATOM 1336 C CA . ASN A 1 165 ? 3.925 1.743 -11.816 1.00 33.97 165 ASN A CA 1
ATOM 1337 C C . ASN A 1 165 ? 4.370 0.735 -10.748 1.00 33.97 165 ASN A C 1
ATOM 1339 O O . ASN A 1 165 ? 3.584 -0.072 -10.258 1.00 33.97 165 ASN A O 1
ATOM 1343 N N . VAL A 1 166 ? 5.656 0.743 -10.418 1.00 37.22 166 VAL A N 1
ATOM 1344 C CA . VAL A 1 166 ? 6.183 -0.037 -9.312 1.00 37.22 166 VAL A CA 1
ATOM 1345 C C . VAL A 1 166 ? 6.103 0.859 -8.091 1.00 37.22 166 VAL A C 1
ATOM 1347 O O . VAL A 1 166 ? 6.763 1.890 -7.987 1.00 37.22 166 VAL A O 1
ATOM 1350 N N . VAL A 1 167 ? 5.233 0.475 -7.162 1.00 34.44 167 VAL A N 1
ATOM 1351 C CA . VAL A 1 167 ? 5.207 1.043 -5.818 1.00 34.44 167 VAL A CA 1
ATOM 1352 C C . VAL A 1 167 ? 6.433 0.501 -5.084 1.00 34.44 167 VAL A C 1
ATOM 1354 O O . VAL A 1 167 ? 6.348 -0.464 -4.332 1.00 34.44 167 VAL A O 1
ATOM 1357 N N . THR A 1 168 ? 7.600 1.086 -5.339 1.00 33.06 168 THR A N 1
ATOM 1358 C CA . THR A 1 168 ? 8.788 0.876 -4.511 1.00 33.06 168 THR A CA 1
ATOM 1359 C C . THR A 1 168 ? 8.913 2.020 -3.524 1.00 33.06 168 THR A C 1
ATOM 1361 O O . THR A 1 168 ? 9.079 3.184 -3.890 1.00 33.06 168 THR A O 1
ATOM 1364 N N . VAL A 1 169 ? 8.799 1.656 -2.249 1.00 32.62 169 VAL A N 1
ATOM 1365 C CA . VAL A 1 169 ? 9.025 2.519 -1.094 1.00 32.62 169 VAL A CA 1
ATOM 1366 C C . VAL A 1 169 ? 10.462 3.032 -1.167 1.00 32.62 169 VAL A C 1
ATOM 1368 O O . VAL A 1 169 ? 11.411 2.252 -1.162 1.00 32.62 169 VAL A O 1
ATOM 1371 N N . GLU A 1 170 ? 10.621 4.351 -1.253 1.00 31.17 170 GLU A N 1
ATOM 1372 C CA . GLU A 1 170 ? 11.911 5.052 -1.344 1.00 31.17 170 GLU A CA 1
ATOM 1373 C C . GLU A 1 170 ? 12.653 5.118 0.011 1.00 31.17 170 GLU A C 1
ATOM 1375 O O . GLU A 1 170 ? 13.364 6.068 0.323 1.00 31.17 170 GLU A O 1
ATOM 1380 N N . SER A 1 171 ? 12.500 4.069 0.817 1.00 33.28 171 SER A N 1
ATOM 1381 C CA . SER A 1 171 ? 13.422 3.677 1.874 1.00 33.28 171 SER A CA 1
ATOM 1382 C C . SER A 1 171 ? 13.375 2.147 1.981 1.00 33.28 171 SER A C 1
ATOM 1384 O O . SER A 1 171 ? 12.319 1.551 2.178 1.00 33.28 171 SER A O 1
ATOM 1386 N N . LYS A 1 172 ? 14.528 1.479 1.836 1.00 42.75 172 LYS A N 1
ATOM 1387 C CA . LYS A 1 172 ? 14.667 0.039 2.158 1.00 42.75 172 LYS A CA 1
ATOM 1388 C C . LYS A 1 172 ? 14.505 -0.241 3.660 1.00 42.75 172 LYS A C 1
ATOM 1390 O O . LYS A 1 172 ? 14.486 -1.397 4.079 1.00 42.75 172 LYS A O 1
ATOM 1395 N N . ASP A 1 173 ? 14.409 0.823 4.446 1.00 44.19 173 ASP A N 1
ATOM 1396 C CA . ASP A 1 173 ? 14.130 0.817 5.867 1.00 44.19 173 ASP A CA 1
ATOM 1397 C C . ASP A 1 173 ? 12.763 1.455 6.048 1.00 44.19 173 ASP A C 1
ATOM 1399 O O . ASP A 1 173 ? 12.603 2.662 5.851 1.00 44.19 173 ASP A O 1
ATOM 1403 N N . ALA A 1 174 ? 11.747 0.653 6.346 1.00 51.50 174 ALA A N 1
ATOM 1404 C CA . ALA A 1 174 ? 10.474 1.214 6.742 1.00 51.50 174 ALA A CA 1
ATOM 1405 C C . ALA A 1 174 ? 10.707 2.152 7.937 1.00 51.50 174 ALA A C 1
ATOM 1407 O O . ALA A 1 174 ? 11.356 1.767 8.903 1.00 51.50 174 ALA A O 1
ATOM 1408 N N . VAL A 1 175 ? 10.214 3.391 7.861 1.00 57.12 175 VAL A N 1
ATOM 1409 C CA . VAL A 1 175 ? 10.333 4.334 8.982 1.00 57.12 175 VAL A CA 1
ATOM 1410 C C . VAL A 1 175 ? 9.659 3.704 10.199 1.00 57.12 175 VAL A C 1
ATOM 1412 O O . VAL A 1 175 ? 8.513 3.250 10.083 1.00 57.12 175 VAL A O 1
ATOM 1415 N N . ASP A 1 176 ? 10.352 3.663 11.337 1.00 57.50 176 ASP A N 1
ATOM 1416 C CA . ASP A 1 176 ? 9.840 3.046 12.560 1.00 57.50 176 ASP A CA 1
ATOM 1417 C C . ASP A 1 176 ? 8.454 3.606 12.914 1.00 57.50 176 ASP A C 1
ATOM 1419 O O . ASP A 1 176 ? 8.208 4.813 12.896 1.00 57.50 176 ASP A O 1
ATOM 1423 N N . GLY A 1 177 ? 7.500 2.706 13.166 1.00 64.81 177 GLY A N 1
ATOM 1424 C CA . GLY A 1 177 ? 6.106 3.059 13.459 1.00 64.81 177 GLY A CA 1
ATOM 1425 C C . GLY A 1 177 ? 5.229 3.404 12.245 1.00 64.81 177 GLY A C 1
ATOM 1426 O O . GLY A 1 177 ? 4.017 3.572 12.405 1.00 64.81 177 GLY A O 1
ATOM 1427 N N . SER A 1 178 ? 5.780 3.457 11.027 1.00 73.31 178 SER A N 1
ATOM 1428 C CA . SER A 1 178 ? 4.996 3.679 9.806 1.00 73.31 178 SER A CA 1
ATOM 1429 C C . SER A 1 178 ? 4.101 2.485 9.452 1.00 73.31 178 SER A C 1
ATOM 1431 O O . SER A 1 178 ? 4.342 1.336 9.831 1.00 73.31 178 SER A O 1
ATOM 1433 N N . TRP A 1 179 ? 3.063 2.734 8.648 1.00 79.31 179 TRP A N 1
ATOM 1434 C CA . TRP A 1 179 ? 2.225 1.656 8.114 1.00 79.31 179 TRP A CA 1
ATOM 1435 C C . TRP A 1 179 ? 2.989 0.702 7.196 1.00 79.31 179 TRP A C 1
ATOM 1437 O O . TRP A 1 179 ? 2.658 -0.479 7.161 1.00 79.31 179 TRP A O 1
ATOM 1447 N N . ALA A 1 180 ? 4.032 1.180 6.512 1.00 75.94 180 ALA A N 1
ATOM 1448 C CA . ALA A 1 180 ? 4.930 0.324 5.744 1.00 75.94 180 ALA A CA 1
ATOM 1449 C C . ALA A 1 180 ? 5.657 -0.675 6.659 1.00 75.94 180 ALA A C 1
ATOM 1451 O O . ALA A 1 180 ? 5.635 -1.872 6.379 1.00 75.94 180 ALA A O 1
ATOM 1452 N N . ALA A 1 181 ? 6.180 -0.213 7.803 1.00 77.81 181 ALA A N 1
ATOM 1453 C CA . ALA A 1 181 ? 6.846 -1.074 8.785 1.00 77.81 181 ALA A CA 1
ATOM 1454 C C . ALA A 1 181 ? 5.868 -2.108 9.356 1.00 77.81 181 ALA A C 1
ATOM 1456 O O . ALA A 1 181 ? 6.157 -3.300 9.410 1.00 77.81 181 ALA A O 1
ATOM 1457 N N . LYS A 1 182 ? 4.647 -1.672 9.687 1.00 84.56 182 LYS A N 1
ATOM 1458 C CA . LYS A 1 182 ? 3.566 -2.553 10.157 1.00 84.56 182 LYS A CA 1
ATOM 1459 C C . LYS A 1 182 ? 3.186 -3.630 9.132 1.00 84.56 182 LYS A C 1
ATOM 1461 O O . LYS A 1 182 ? 2.892 -4.766 9.517 1.00 84.56 182 LYS A O 1
ATOM 1466 N N . VAL A 1 183 ? 3.180 -3.304 7.838 1.00 86.25 183 VAL A N 1
ATOM 1467 C CA . VAL A 1 183 ? 2.945 -4.278 6.757 1.00 86.25 183 VAL A CA 1
ATOM 1468 C C . VAL A 1 183 ? 4.111 -5.256 6.653 1.00 86.25 183 VAL A C 1
ATOM 1470 O O . VAL A 1 183 ? 3.870 -6.458 6.579 1.00 86.25 183 VAL A O 1
ATOM 1473 N N . GLU A 1 184 ? 5.351 -4.773 6.700 1.00 86.38 184 GLU A N 1
ATOM 1474 C CA . GLU A 1 184 ? 6.556 -5.605 6.643 1.00 86.38 184 GLU A CA 1
ATOM 1475 C C . GLU A 1 184 ? 6.624 -6.596 7.813 1.00 86.38 184 GLU A C 1
ATOM 1477 O O . GLU A 1 184 ? 6.759 -7.801 7.597 1.00 86.38 184 GLU A O 1
ATOM 1482 N N . ILE A 1 185 ? 6.384 -6.125 9.039 1.00 88.38 185 ILE A N 1
ATOM 1483 C CA . ILE A 1 185 ? 6.270 -6.966 10.239 1.00 88.38 185 ILE A CA 1
ATOM 1484 C C . ILE A 1 185 ? 5.150 -8.001 10.070 1.00 88.38 185 ILE A C 1
ATOM 1486 O O . ILE A 1 185 ? 5.329 -9.178 10.385 1.00 88.38 185 ILE A O 1
ATOM 1490 N N . SER A 1 186 ? 3.999 -7.602 9.516 1.00 89.12 186 SER A N 1
ATOM 1491 C CA . SER A 1 186 ? 2.886 -8.528 9.267 1.00 89.12 186 SER A CA 1
ATOM 1492 C C . SER A 1 186 ? 3.245 -9.611 8.240 1.00 89.12 186 SER A C 1
ATOM 1494 O O . SER A 1 186 ? 2.872 -10.771 8.432 1.00 89.12 186 SER A O 1
ATOM 1496 N N . ARG A 1 187 ? 3.989 -9.269 7.176 1.00 88.81 187 ARG A N 1
ATOM 1497 C CA . ARG A 1 187 ? 4.524 -10.243 6.204 1.00 88.81 187 ARG A CA 1
ATOM 1498 C C . ARG A 1 187 ? 5.475 -11.214 6.883 1.00 88.81 187 ARG A C 1
ATOM 1500 O O . ARG A 1 187 ? 5.297 -12.423 6.752 1.00 88.81 187 ARG A O 1
ATOM 1507 N N . ALA A 1 188 ? 6.420 -10.687 7.656 1.00 88.19 188 ALA A N 1
ATOM 1508 C CA . ALA A 1 188 ? 7.426 -11.473 8.351 1.00 88.19 188 ALA A CA 1
ATOM 1509 C C . ALA A 1 188 ? 6.798 -12.458 9.348 1.00 88.19 188 ALA A C 1
ATOM 1511 O O . ALA A 1 188 ? 7.116 -13.643 9.329 1.00 88.19 188 ALA A O 1
ATOM 1512 N N . ILE A 1 189 ? 5.832 -12.008 10.157 1.00 88.75 189 ILE A N 1
ATOM 1513 C CA . ILE A 1 189 ? 5.108 -12.859 11.112 1.00 88.75 189 ILE A CA 1
ATOM 1514 C C . ILE A 1 189 ? 4.349 -13.980 10.396 1.00 88.75 189 ILE A C 1
ATOM 1516 O O . ILE A 1 189 ? 4.388 -15.130 10.836 1.00 88.75 189 ILE A O 1
ATOM 1520 N N . ARG A 1 190 ? 3.672 -13.677 9.282 1.00 88.50 190 ARG A N 1
ATOM 1521 C CA . ARG A 1 190 ? 2.941 -14.686 8.497 1.00 88.50 190 ARG A CA 1
ATOM 1522 C C . ARG A 1 190 ? 3.884 -15.701 7.854 1.00 88.50 190 ARG A C 1
ATOM 1524 O O . ARG A 1 190 ? 3.615 -16.899 7.933 1.00 88.50 190 ARG A O 1
ATOM 1531 N N . ALA A 1 191 ? 4.984 -15.240 7.264 1.00 87.88 191 ALA A N 1
ATOM 1532 C CA . ALA A 1 191 ? 5.996 -16.096 6.656 1.00 87.88 191 ALA A CA 1
ATOM 1533 C C . ALA A 1 191 ? 6.691 -16.982 7.701 1.00 87.88 191 ALA A C 1
ATOM 1535 O O . ALA A 1 191 ? 6.819 -18.186 7.493 1.00 87.88 191 ALA A O 1
ATOM 1536 N N . PHE A 1 192 ? 7.049 -16.429 8.862 1.00 88.25 192 PHE A N 1
ATOM 1537 C CA . PHE A 1 192 ? 7.634 -17.180 9.973 1.00 88.25 192 PHE A CA 1
ATOM 1538 C C . PHE A 1 192 ? 6.662 -18.225 10.534 1.00 88.25 192 PHE A C 1
ATOM 1540 O O . PHE A 1 192 ? 7.037 -19.380 10.744 1.00 88.25 192 PHE A O 1
ATOM 1547 N N . ALA A 1 193 ? 5.396 -17.848 10.740 1.00 88.19 193 ALA A N 1
ATOM 1548 C CA . ALA A 1 193 ? 4.351 -18.766 11.183 1.00 88.19 193 ALA A CA 1
ATOM 1549 C C . ALA A 1 193 ? 4.176 -19.933 10.198 1.00 88.19 193 ALA A C 1
ATOM 1551 O O . ALA A 1 193 ? 4.104 -21.085 10.626 1.00 88.19 193 ALA A O 1
ATOM 1552 N N . ALA A 1 194 ? 4.176 -19.647 8.892 1.00 87.31 194 ALA A N 1
ATOM 1553 C CA . ALA A 1 194 ? 4.103 -20.661 7.846 1.00 87.31 194 ALA A CA 1
ATOM 1554 C C . ALA A 1 194 ? 5.347 -21.567 7.826 1.00 87.31 194 ALA A C 1
ATOM 1556 O O . ALA A 1 194 ? 5.207 -22.787 7.825 1.00 87.31 194 ALA A O 1
ATOM 1557 N N . ALA A 1 195 ? 6.550 -20.989 7.883 1.00 85.75 195 ALA A N 1
ATOM 1558 C CA . ALA A 1 195 ? 7.813 -21.726 7.847 1.00 85.75 195 ALA A CA 1
ATOM 1559 C C . ALA A 1 195 ? 8.021 -22.630 9.075 1.00 85.75 195 ALA A C 1
ATOM 1561 O O . ALA A 1 195 ? 8.593 -23.711 8.961 1.00 85.75 195 ALA A O 1
ATOM 1562 N N . LYS A 1 196 ? 7.550 -22.208 10.256 1.00 86.69 196 LYS A N 1
ATOM 1563 C CA . LYS A 1 196 ? 7.684 -22.960 11.517 1.00 86.69 196 LYS A CA 1
ATOM 1564 C C . LYS A 1 196 ? 6.423 -23.746 11.901 1.00 86.69 196 LYS A C 1
ATOM 1566 O O . LYS A 1 196 ? 6.384 -24.317 12.988 1.00 86.69 196 LYS A O 1
ATOM 1571 N N . GLY A 1 197 ? 5.383 -23.748 11.061 1.00 84.31 197 GLY A N 1
ATOM 1572 C CA . GLY A 1 197 ? 4.117 -24.446 11.324 1.00 84.31 197 GLY A CA 1
ATOM 1573 C C . GLY A 1 197 ? 3.355 -23.950 12.563 1.00 84.31 197 GLY A C 1
ATOM 1574 O O . GLY A 1 197 ? 2.582 -24.703 13.154 1.00 84.31 197 GLY A O 1
ATOM 1575 N N . LYS A 1 198 ? 3.576 -22.699 12.989 1.00 87.44 198 LYS A N 1
ATOM 1576 C CA . LYS A 1 198 ? 2.940 -22.104 14.176 1.00 87.44 198 LYS A CA 1
ATOM 1577 C C . LYS A 1 198 ? 1.676 -21.333 13.805 1.00 87.44 198 LYS A C 1
ATOM 1579 O O . LYS A 1 198 ? 1.515 -20.846 12.688 1.00 87.44 198 LYS A O 1
ATOM 1584 N N . LYS A 1 199 ? 0.765 -21.167 14.768 1.00 85.81 199 LYS A N 1
ATOM 1585 C CA . LYS A 1 199 ? -0.373 -20.247 14.606 1.00 85.81 199 LYS A CA 1
ATOM 1586 C C . LYS A 1 199 ? 0.130 -18.805 14.685 1.00 85.81 199 LYS A C 1
ATOM 1588 O O . LYS A 1 199 ? 0.936 -18.491 15.552 1.00 85.81 199 LYS A O 1
ATOM 1593 N N . ILE A 1 200 ? -0.419 -17.915 13.853 1.00 85.56 200 ILE A N 1
ATOM 1594 C CA . ILE A 1 200 ? -0.044 -16.485 13.809 1.00 85.56 200 ILE A CA 1
ATOM 1595 C C . ILE A 1 200 ? -0.133 -15.825 15.199 1.00 85.56 200 ILE A C 1
ATOM 1597 O O . ILE A 1 200 ? 0.737 -15.050 15.566 1.00 85.56 200 ILE A O 1
ATOM 1601 N N . GLN A 1 201 ? -1.135 -16.191 16.007 1.00 84.81 201 GLN A N 1
ATOM 1602 C CA . GLN A 1 201 ? -1.345 -15.659 17.365 1.00 84.81 201 GLN A CA 1
ATOM 1603 C C . GLN A 1 201 ? -0.219 -15.994 18.361 1.00 84.81 201 GLN A C 1
ATOM 1605 O O . GLN A 1 201 ? -0.129 -15.364 19.406 1.00 84.81 201 GLN A O 1
ATOM 1610 N N . GLN A 1 202 ? 0.612 -16.997 18.065 1.00 84.00 202 GLN A N 1
ATOM 1611 C CA . GLN A 1 202 ? 1.713 -17.442 18.927 1.00 84.00 202 GLN A CA 1
ATOM 1612 C C . GLN A 1 202 ? 3.064 -16.846 18.514 1.00 84.00 202 GLN A C 1
ATOM 1614 O O . GLN A 1 202 ? 4.082 -17.158 19.127 1.00 84.00 202 GLN A O 1
ATOM 1619 N N . VAL A 1 203 ? 3.093 -16.046 17.447 1.00 85.94 203 VAL A N 1
ATOM 1620 C CA . VAL A 1 203 ? 4.312 -15.443 16.912 1.00 85.94 203 VAL A CA 1
ATOM 1621 C C . VAL A 1 203 ? 4.311 -13.970 17.287 1.00 85.94 203 VAL A C 1
ATOM 1623 O O . VAL A 1 203 ? 3.430 -13.218 16.876 1.00 85.94 203 VAL A O 1
ATOM 1626 N N . THR A 1 204 ? 5.297 -13.562 18.081 1.00 87.88 204 THR A N 1
ATOM 1627 C CA . THR A 1 204 ? 5.518 -12.154 18.416 1.00 87.88 204 THR A CA 1
ATOM 1628 C C . THR A 1 204 ? 6.569 -11.551 17.494 1.00 87.88 204 THR A C 1
ATOM 1630 O O . THR A 1 204 ? 7.403 -12.260 16.933 1.00 87.88 204 THR A O 1
ATOM 1633 N N . GLU A 1 205 ? 6.553 -10.228 17.355 1.00 86.88 205 GLU A N 1
ATOM 1634 C CA . GLU A 1 205 ? 7.557 -9.494 16.579 1.00 86.88 205 GLU A CA 1
ATOM 1635 C C . GLU A 1 205 ? 8.987 -9.797 17.052 1.00 86.88 205 GLU A C 1
ATOM 1637 O O . GLU A 1 205 ? 9.857 -10.072 16.231 1.00 86.88 205 GLU A O 1
ATOM 1642 N N . LYS A 1 206 ? 9.201 -9.873 18.374 1.00 88.62 206 LYS A N 1
ATOM 1643 C CA . LYS A 1 206 ? 10.499 -10.217 18.977 1.00 88.62 206 LYS A CA 1
ATOM 1644 C C . LYS A 1 206 ? 11.009 -11.585 18.521 1.00 88.62 206 LYS A C 1
ATOM 1646 O O . LYS A 1 206 ? 12.162 -11.709 18.136 1.00 88.62 206 LYS A O 1
ATOM 1651 N N . MET A 1 207 ? 10.127 -12.585 18.463 1.00 86.69 207 MET A N 1
ATOM 1652 C CA . MET A 1 207 ? 10.495 -13.932 18.009 1.00 86.69 207 MET A CA 1
ATOM 1653 C C . MET A 1 207 ? 10.922 -13.974 16.539 1.00 86.69 207 MET A C 1
ATOM 1655 O O . MET A 1 207 ? 11.713 -14.833 16.160 1.00 86.69 207 MET A O 1
ATOM 1659 N N . VAL A 1 208 ? 10.379 -13.088 15.700 1.00 87.25 208 VAL A N 1
ATOM 1660 C CA . VAL A 1 208 ? 10.780 -12.984 14.289 1.00 87.25 208 VAL A CA 1
ATOM 1661 C C . VAL A 1 208 ? 12.067 -12.170 14.159 1.00 87.25 208 VAL A C 1
ATOM 1663 O O . VAL A 1 208 ? 12.922 -12.516 13.349 1.00 87.25 208 VAL A O 1
ATOM 1666 N N . ALA A 1 209 ? 12.244 -11.130 14.974 1.00 86.62 209 ALA A N 1
ATOM 1667 C CA . ALA A 1 209 ? 13.466 -10.331 15.001 1.00 86.62 209 ALA A CA 1
ATOM 1668 C C . ALA A 1 209 ? 14.695 -11.144 15.443 1.00 86.62 209 ALA A C 1
ATOM 1670 O O . ALA A 1 209 ? 15.751 -11.012 14.838 1.00 86.62 209 ALA A O 1
ATOM 1671 N N . GLU A 1 210 ? 14.539 -12.021 16.438 1.00 88.12 210 GLU A N 1
ATOM 1672 C CA . GLU A 1 210 ? 15.601 -12.892 16.973 1.00 88.12 210 GLU A CA 1
ATOM 1673 C C . GLU A 1 210 ? 15.882 -14.132 16.104 1.00 88.12 210 GLU A C 1
ATOM 1675 O O . GLU A 1 210 ? 16.756 -14.936 16.421 1.00 88.12 210 GLU A O 1
ATOM 1680 N N . SER A 1 211 ? 15.127 -14.326 15.021 1.00 88.19 211 SER A N 1
ATOM 1681 C CA . SER A 1 211 ? 15.270 -15.494 14.151 1.00 88.19 211 SER A CA 1
ATOM 1682 C C . SER A 1 211 ? 16.360 -15.322 13.090 1.00 88.19 211 SER A C 1
ATOM 1684 O O . SER A 1 211 ? 16.688 -14.205 12.701 1.00 88.19 211 SER A O 1
ATOM 1686 N N . ASP A 1 212 ? 16.842 -16.442 12.546 1.00 81.75 212 ASP A N 1
ATOM 1687 C CA . ASP A 1 212 ? 17.995 -16.519 11.630 1.00 81.75 212 ASP A CA 1
ATOM 1688 C C . ASP A 1 212 ? 17.953 -15.555 10.425 1.00 81.75 212 ASP A C 1
ATOM 1690 O O . ASP A 1 212 ? 18.994 -15.118 9.943 1.00 81.75 212 ASP A O 1
ATOM 1694 N N . LEU A 1 213 ? 16.758 -15.223 9.921 1.00 83.06 213 LEU A N 1
ATOM 1695 C CA . LEU A 1 213 ? 16.569 -14.339 8.758 1.00 83.06 213 LEU A CA 1
ATOM 1696 C C . LEU A 1 213 ? 16.103 -12.921 9.138 1.00 83.06 213 LEU A C 1
ATOM 1698 O O . LEU A 1 213 ? 16.081 -12.031 8.284 1.00 83.06 213 LEU A O 1
ATOM 1702 N N . GLY A 1 214 ? 15.698 -12.707 10.393 1.00 86.75 214 GLY A N 1
ATOM 1703 C CA . GLY A 1 214 ? 15.115 -11.454 10.870 1.00 86.75 214 GLY A CA 1
ATOM 1704 C C . GLY A 1 214 ? 13.815 -11.044 10.157 1.00 86.75 214 GLY A C 1
ATOM 1705 O O . GLY A 1 214 ? 13.285 -11.737 9.285 1.00 86.75 214 GLY A O 1
ATOM 1706 N N . ILE A 1 215 ? 13.292 -9.865 10.509 1.00 84.81 215 ILE A N 1
ATOM 1707 C CA . ILE A 1 215 ? 12.028 -9.337 9.956 1.00 84.81 215 ILE A CA 1
ATOM 1708 C C . ILE A 1 215 ? 12.111 -9.181 8.431 1.00 84.81 215 ILE A C 1
ATOM 1710 O O . ILE A 1 215 ? 11.236 -9.665 7.715 1.00 84.81 215 ILE A O 1
ATOM 1714 N N . LYS A 1 216 ? 13.192 -8.581 7.922 1.00 84.44 216 LYS A N 1
ATOM 1715 C CA . LYS A 1 216 ? 13.370 -8.322 6.485 1.00 84.44 216 LYS A CA 1
ATOM 1716 C C . LYS A 1 216 ? 13.471 -9.602 5.656 1.00 84.44 216 LYS A C 1
ATOM 1718 O O . LYS A 1 216 ? 12.891 -9.688 4.575 1.00 84.44 216 LYS A O 1
ATOM 1723 N N . GLY A 1 217 ? 14.189 -10.608 6.161 1.00 83.69 217 GLY A N 1
ATOM 1724 C CA . GLY A 1 217 ? 14.373 -11.872 5.454 1.00 83.69 217 GLY A CA 1
ATOM 1725 C C . GLY A 1 217 ? 13.095 -12.708 5.407 1.00 83.69 217 GLY A C 1
ATOM 1726 O O . GLY A 1 217 ? 12.770 -13.270 4.368 1.00 83.69 217 GLY A O 1
ATOM 1727 N N . TYR A 1 218 ? 12.304 -12.739 6.483 1.00 85.25 218 TYR A N 1
ATOM 1728 C CA . TYR A 1 218 ? 10.996 -13.400 6.431 1.00 85.25 218 TYR A CA 1
ATOM 1729 C C . TYR A 1 218 ? 9.960 -12.597 5.631 1.00 85.25 218 TYR A C 1
ATOM 1731 O O . TYR A 1 218 ? 9.113 -13.196 4.970 1.00 85.25 218 TYR A O 1
ATOM 1739 N N . ALA A 1 219 ? 10.022 -11.262 5.637 1.00 84.88 219 ALA A N 1
ATOM 1740 C CA . ALA A 1 219 ? 9.124 -10.434 4.835 1.00 84.88 219 ALA A CA 1
ATOM 1741 C C . ALA A 1 219 ? 9.312 -10.645 3.323 1.00 84.88 219 ALA A C 1
ATOM 1743 O O . ALA A 1 219 ? 8.319 -10.650 2.597 1.00 84.88 219 ALA A O 1
ATOM 1744 N N . SER A 1 220 ? 10.543 -10.863 2.846 1.00 85.00 220 SER A N 1
ATOM 1745 C CA . SER A 1 220 ? 10.819 -11.144 1.428 1.00 85.00 220 SER A CA 1
ATOM 1746 C C . SER A 1 220 ? 10.373 -12.545 0.988 1.00 85.00 220 SER A C 1
ATOM 1748 O O . SER A 1 220 ? 10.006 -12.741 -0.168 1.00 85.00 220 SER A O 1
ATOM 1750 N N . LEU A 1 221 ? 10.326 -13.509 1.914 1.00 84.19 221 LEU A N 1
ATOM 1751 C CA . LEU A 1 221 ? 9.810 -14.864 1.674 1.00 84.19 221 LEU A CA 1
ATOM 1752 C C . LEU A 1 221 ? 8.278 -14.949 1.668 1.00 84.19 221 LEU A C 1
ATOM 1754 O O . LEU A 1 221 ? 7.712 -16.001 1.381 1.00 84.19 221 LEU A O 1
ATOM 1758 N N . TYR A 1 222 ? 7.581 -13.866 2.003 1.00 84.62 222 TYR A N 1
ATOM 1759 C CA . TYR A 1 222 ? 6.125 -13.874 2.075 1.00 84.62 222 TYR A CA 1
ATOM 1760 C C . TYR A 1 222 ? 5.473 -14.224 0.729 1.00 84.62 222 TYR A C 1
ATOM 1762 O O . TYR A 1 222 ? 4.571 -15.060 0.689 1.00 84.62 222 TYR A O 1
ATOM 1770 N N . ASP A 1 223 ? 5.962 -13.645 -0.371 1.00 79.50 223 ASP A N 1
ATOM 1771 C CA . ASP A 1 223 ? 5.385 -13.857 -1.705 1.00 79.50 223 ASP A CA 1
ATOM 1772 C C . ASP A 1 223 ? 5.684 -15.261 -2.263 1.00 79.50 223 ASP A C 1
ATOM 1774 O O . ASP A 1 223 ? 4.944 -15.767 -3.105 1.00 79.50 223 ASP A O 1
ATOM 1778 N N . SER A 1 224 ? 6.732 -15.929 -1.764 1.00 79.25 224 SER A N 1
ATOM 1779 C CA . SER A 1 224 ? 7.091 -17.296 -2.161 1.00 79.25 224 SER A CA 1
ATOM 1780 C C . SER A 1 224 ? 6.388 -18.382 -1.337 1.00 79.25 224 SER A C 1
ATOM 1782 O O . SER A 1 224 ? 6.403 -19.551 -1.726 1.00 79.25 224 SER A O 1
ATOM 1784 N N . LEU A 1 225 ? 5.734 -18.021 -0.226 1.00 75.75 225 LEU A N 1
ATOM 1785 C CA . LEU A 1 225 ? 5.060 -18.953 0.679 1.00 75.75 225 LEU A CA 1
ATOM 1786 C C . LEU A 1 225 ? 3.528 -18.847 0.553 1.00 75.75 225 LEU A C 1
ATOM 1788 O O . LEU A 1 225 ? 2.898 -18.069 1.272 1.00 75.75 225 LEU A O 1
ATOM 1792 N N . PRO A 1 226 ? 2.861 -19.692 -0.260 1.00 69.94 226 PRO A N 1
ATOM 1793 C CA . PRO A 1 226 ? 1.403 -19.634 -0.428 1.00 69.94 226 PRO A CA 1
ATOM 1794 C C . PRO A 1 226 ? 0.629 -19.906 0.874 1.00 69.94 226 PRO A C 1
ATOM 1796 O O . PRO A 1 226 ? -0.496 -19.438 1.036 1.00 69.94 226 PRO A O 1
ATOM 1799 N N . ALA A 1 227 ? 1.234 -20.615 1.835 1.00 69.38 227 ALA A N 1
ATOM 1800 C CA . ALA A 1 227 ? 0.667 -20.834 3.168 1.00 69.38 227 ALA A CA 1
ATOM 1801 C C . ALA A 1 227 ? 0.674 -19.575 4.062 1.00 69.38 227 ALA A C 1
ATOM 1803 O O . ALA A 1 227 ? -0.069 -19.525 5.043 1.00 69.38 227 ALA A O 1
ATOM 1804 N N . ALA A 1 228 ? 1.490 -18.565 3.734 1.00 67.00 228 ALA A N 1
ATOM 1805 C CA . ALA A 1 228 ? 1.555 -17.293 4.450 1.00 67.00 228 ALA A CA 1
ATOM 1806 C C . ALA A 1 228 ? 0.462 -16.305 4.001 1.00 67.00 228 ALA A C 1
ATOM 1808 O O . ALA A 1 228 ? 0.116 -15.385 4.751 1.00 67.00 228 ALA A O 1
ATOM 1809 N N . ALA A 1 229 ? -0.117 -16.507 2.812 1.00 70.19 229 ALA A N 1
ATOM 1810 C CA . ALA A 1 229 ? -1.143 -15.631 2.266 1.00 70.19 229 ALA A CA 1
ATOM 1811 C C . ALA A 1 229 ? -2.422 -15.628 3.136 1.00 70.19 229 ALA A C 1
ATOM 1813 O O . ALA A 1 229 ? -2.870 -16.676 3.618 1.00 70.19 229 ALA A O 1
ATOM 1814 N N . PRO A 1 230 ? -3.055 -14.460 3.355 1.00 67.19 230 PRO A N 1
ATOM 1815 C CA . PRO A 1 230 ? -4.291 -14.355 4.112 1.00 67.19 230 PRO A CA 1
ATOM 1816 C C . PRO A 1 230 ? -5.395 -15.169 3.434 1.00 67.19 230 PRO A C 1
ATOM 1818 O O . PRO A 1 230 ? -5.629 -15.063 2.230 1.00 67.19 230 PRO A O 1
ATOM 1821 N N . LYS A 1 231 ? -6.118 -15.970 4.224 1.00 63.09 231 LYS A N 1
ATOM 1822 C CA . LYS A 1 231 ? -7.263 -16.736 3.724 1.00 63.09 231 LYS A CA 1
ATOM 1823 C C . LYS A 1 231 ? -8.324 -15.782 3.170 1.00 63.09 231 LYS A C 1
ATOM 1825 O O . LYS A 1 231 ? -8.806 -14.896 3.880 1.00 63.09 231 LYS A O 1
ATOM 1830 N N . LEU A 1 232 ? -8.700 -15.994 1.908 1.00 43.31 232 LEU A N 1
ATOM 1831 C CA . LEU A 1 232 ? -9.709 -15.205 1.207 1.00 43.31 232 LEU A CA 1
ATOM 1832 C C . LEU A 1 232 ? -11.034 -15.240 1.996 1.00 43.31 232 LEU A C 1
ATOM 1834 O O . LEU A 1 232 ? -11.634 -16.299 2.162 1.00 43.31 232 LEU A O 1
ATOM 1838 N N . GLY A 1 233 ? -11.475 -14.088 2.509 1.00 48.69 233 GLY A N 1
ATOM 1839 C CA . GLY A 1 233 ? -12.751 -13.946 3.227 1.00 48.69 233 GLY A CA 1
ATOM 1840 C C . GLY A 1 233 ? -12.705 -14.096 4.754 1.00 48.69 233 GLY A C 1
ATOM 1841 O O . GLY A 1 233 ? -13.749 -13.988 5.391 1.00 48.69 233 GLY A O 1
ATOM 1842 N N . GLY A 1 234 ? -11.534 -14.300 5.364 1.00 43.69 234 GLY A N 1
ATOM 1843 C CA . GLY A 1 234 ? -11.399 -14.412 6.819 1.00 43.69 234 GLY A CA 1
ATOM 1844 C C . GLY A 1 234 ? -10.789 -13.166 7.450 1.00 43.69 234 GLY A C 1
ATOM 1845 O O . GLY A 1 234 ? -9.596 -13.157 7.725 1.00 43.69 234 GLY A O 1
ATOM 1846 N N . ASP A 1 235 ? -11.589 -12.135 7.731 1.00 44.09 235 ASP A N 1
ATOM 1847 C CA . ASP A 1 235 ? -11.135 -10.970 8.513 1.00 44.09 235 ASP A CA 1
ATOM 1848 C C . ASP A 1 235 ? -11.164 -11.258 10.026 1.00 44.09 235 ASP A C 1
ATOM 1850 O O . ASP A 1 235 ? -11.676 -10.436 10.781 1.00 44.09 235 ASP A O 1
ATOM 1854 N N . GLY A 1 236 ? -10.722 -12.463 10.437 1.00 44.47 236 GLY A N 1
ATOM 1855 C CA . GLY A 1 236 ? -10.423 -12.917 11.816 1.00 44.47 236 GLY A CA 1
ATOM 1856 C C . GLY A 1 236 ? -11.516 -12.807 12.890 1.00 44.47 236 GLY A C 1
ATOM 1857 O O . GLY A 1 236 ? -11.421 -13.405 13.955 1.00 44.47 236 GLY A O 1
ATOM 1858 N N . THR A 1 237 ? -12.591 -12.083 12.612 1.00 39.59 237 THR A N 1
ATOM 1859 C CA . THR A 1 237 ? -13.634 -11.635 13.530 1.00 39.59 237 THR A CA 1
ATOM 1860 C C . THR A 1 237 ? -14.866 -12.514 13.361 1.00 39.59 237 THR A C 1
ATOM 1862 O O . THR A 1 237 ? -15.979 -12.048 13.136 1.00 39.59 237 THR A O 1
ATOM 1865 N N . ASN A 1 238 ? -14.670 -13.828 13.455 1.00 34.28 238 ASN A N 1
ATOM 1866 C CA . ASN A 1 238 ? -15.777 -14.749 13.693 1.00 34.28 238 ASN A CA 1
ATOM 1867 C C . ASN A 1 238 ? -16.045 -14.807 15.199 1.00 34.28 238 ASN A C 1
ATOM 1869 O O . ASN A 1 238 ? -15.818 -15.827 15.843 1.00 34.28 238 ASN A O 1
ATOM 1873 N N . ALA A 1 239 ? -16.541 -13.703 15.755 1.00 35.09 239 ALA A N 1
ATOM 1874 C CA . ALA A 1 239 ? -17.466 -13.839 16.867 1.00 35.09 239 ALA A CA 1
ATOM 1875 C C . ALA A 1 239 ? -18.799 -14.314 16.257 1.00 35.09 239 ALA A C 1
ATOM 1877 O O . ALA A 1 239 ? -19.243 -13.718 15.264 1.00 35.09 239 ALA A O 1
ATOM 1878 N N . PRO A 1 240 ? -19.425 -15.391 16.766 1.00 36.72 240 PRO A N 1
ATOM 1879 C CA . PRO A 1 240 ? -20.805 -15.679 16.407 1.00 36.72 240 PRO A CA 1
ATOM 1880 C C . PRO A 1 240 ? -21.649 -14.435 16.724 1.00 36.72 240 PRO A C 1
ATOM 1882 O O . PRO A 1 240 ? -21.361 -13.743 17.706 1.00 36.72 240 PRO A O 1
ATOM 1885 N N . PRO A 1 241 ? -22.639 -14.091 15.881 1.00 37.16 241 PRO A N 1
ATOM 1886 C CA . PRO A 1 241 ? -23.517 -12.969 16.175 1.00 37.16 241 PRO A CA 1
ATOM 1887 C C . PRO A 1 241 ? -24.113 -13.161 17.579 1.00 37.16 241 PRO A C 1
ATOM 1889 O O . PRO A 1 241 ? -24.474 -14.294 17.915 1.00 37.16 241 PRO A O 1
ATOM 1892 N N . PRO A 1 242 ? -24.202 -12.105 18.411 1.00 42.44 242 PRO A N 1
ATOM 1893 C CA . PRO A 1 242 ? -24.931 -12.209 19.666 1.00 42.44 242 PRO A CA 1
ATOM 1894 C C . PRO A 1 242 ? -26.353 -12.704 19.360 1.00 42.44 242 PRO A C 1
ATOM 1896 O O . PRO A 1 242 ? -26.913 -12.313 18.328 1.00 42.44 242 PRO A O 1
ATOM 1899 N N . PRO A 1 243 ? -26.924 -13.592 20.195 1.00 42.22 243 PRO A N 1
ATOM 1900 C CA . PRO A 1 243 ? -28.275 -14.087 19.980 1.00 42.22 243 PRO A CA 1
ATOM 1901 C C . PRO A 1 243 ? -29.216 -12.891 19.855 1.00 42.22 243 PRO A C 1
ATOM 1903 O O . PRO A 1 243 ? -29.199 -11.985 20.690 1.00 42.22 243 PRO A O 1
ATOM 1906 N N . ALA A 1 244 ? -29.979 -12.861 18.762 1.00 38.34 244 ALA A N 1
ATOM 1907 C CA . ALA A 1 244 ? -30.932 -11.795 18.514 1.00 38.34 244 ALA A CA 1
ATOM 1908 C C . ALA A 1 244 ? -31.888 -11.688 19.718 1.00 38.34 244 ALA A C 1
ATOM 1910 O O . ALA A 1 244 ? -32.383 -12.722 20.179 1.00 38.34 244 ALA A O 1
ATOM 1911 N N . PRO A 1 245 ? -32.155 -10.477 20.241 1.00 44.53 245 PRO A N 1
ATOM 1912 C CA . PRO A 1 245 ? -33.175 -10.308 21.263 1.00 44.53 245 PRO A CA 1
ATOM 1913 C C . PRO A 1 245 ? -34.528 -10.797 20.717 1.00 44.53 245 PRO A C 1
ATOM 1915 O O . PRO A 1 245 ? -34.790 -10.645 19.517 1.00 44.53 245 PRO A O 1
ATOM 1918 N N . PRO A 1 246 ? -35.383 -11.403 21.562 1.00 34.44 246 PRO A N 1
ATOM 1919 C CA . PRO A 1 246 ? -36.667 -11.936 21.132 1.00 34.44 246 PRO A CA 1
ATOM 1920 C C . PRO A 1 246 ? -37.484 -10.826 20.468 1.00 34.44 246 PRO A C 1
ATOM 1922 O O . PRO A 1 246 ? -37.756 -9.783 21.060 1.00 34.44 246 PRO A O 1
ATOM 1925 N N . SER A 1 247 ? -37.821 -11.056 19.199 1.00 36.81 247 SER A N 1
ATOM 1926 C CA . SER A 1 247 ? -38.593 -10.147 18.361 1.00 36.81 247 SER A CA 1
ATOM 1927 C C . SER A 1 247 ? -39.910 -9.785 19.049 1.00 36.81 247 SER A C 1
ATOM 1929 O O . SER A 1 247 ? -40.805 -10.616 19.211 1.00 36.81 247 SER A O 1
ATOM 1931 N N . ALA A 1 248 ? -40.026 -8.521 19.450 1.00 35.28 248 ALA A N 1
ATOM 1932 C CA . ALA A 1 248 ? -41.288 -7.927 19.838 1.00 35.28 248 ALA A CA 1
ATOM 1933 C C . ALA A 1 248 ? -42.155 -7.737 18.583 1.00 35.28 248 ALA A C 1
ATOM 1935 O O . ALA A 1 248 ? -41.837 -6.937 17.708 1.00 35.28 248 ALA A O 1
ATOM 1936 N N . ARG A 1 249 ? -43.242 -8.515 18.533 1.00 33.59 249 ARG A N 1
ATOM 1937 C CA . ARG A 1 249 ? -44.525 -8.268 17.851 1.00 33.59 249 ARG A CA 1
ATOM 1938 C C . ARG A 1 249 ? -44.454 -7.622 16.460 1.00 33.59 249 ARG A C 1
ATOM 1940 O O . ARG A 1 249 ? -44.499 -6.405 16.302 1.00 33.59 249 ARG A O 1
ATOM 1947 N N . LYS A 1 250 ? -44.519 -8.483 15.441 1.00 31.59 250 LYS A N 1
ATOM 1948 C CA . LYS A 1 250 ? -45.034 -8.135 14.112 1.00 31.59 250 LYS A CA 1
ATOM 1949 C C . LYS A 1 250 ? -46.512 -7.740 14.262 1.00 31.59 250 LYS A C 1
ATOM 1951 O O . LYS A 1 250 ? -47.308 -8.532 14.762 1.00 31.59 250 LYS A O 1
ATOM 1956 N N . ARG A 1 251 ? -46.847 -6.505 13.885 1.00 33.03 251 ARG A N 1
ATOM 1957 C CA . ARG A 1 251 ? -48.225 -6.018 13.750 1.00 33.03 251 ARG A CA 1
ATOM 1958 C C . ARG A 1 251 ? -48.875 -6.746 12.573 1.00 33.03 251 ARG A C 1
ATOM 1960 O O . ARG A 1 251 ? -48.289 -6.807 11.495 1.00 33.03 251 ARG A O 1
ATOM 1967 N N . THR A 1 252 ? -50.043 -7.308 12.835 1.00 29.75 252 THR A N 1
ATOM 1968 C CA . THR A 1 252 ? -50.966 -7.924 11.886 1.00 29.75 252 THR A CA 1
ATOM 1969 C C . THR A 1 252 ? -51.381 -6.908 10.823 1.00 29.75 252 THR A C 1
ATOM 1971 O O . THR A 1 252 ? -51.746 -5.783 11.164 1.00 29.75 252 THR A O 1
ATOM 1974 N N . GLN A 1 253 ? -51.335 -7.309 9.558 1.00 32.62 253 GLN A N 1
ATOM 1975 C CA . GLN A 1 253 ? -52.195 -6.768 8.515 1.00 32.62 253 GLN A CA 1
ATOM 1976 C C . GLN A 1 253 ? -52.662 -7.978 7.704 1.00 32.62 253 GLN A C 1
ATOM 1978 O O . GLN A 1 253 ? -51.845 -8.689 7.120 1.00 32.62 253 GLN A O 1
ATOM 1983 N N . GLU A 1 254 ? -53.951 -8.262 7.839 1.00 30.45 254 GLU A N 1
ATOM 1984 C CA . GLU A 1 254 ? -54.730 -9.210 7.047 1.00 30.45 254 GLU A CA 1
ATOM 1985 C C . GLU A 1 254 ? -54.822 -8.669 5.614 1.00 30.45 254 GLU A C 1
ATOM 1987 O O . GLU A 1 254 ? -55.054 -7.469 5.460 1.00 30.45 254 GLU A O 1
ATOM 1992 N N . ASP A 1 255 ? -54.582 -9.504 4.599 1.00 27.09 255 ASP A N 1
ATOM 1993 C CA . ASP A 1 255 ? -55.544 -9.715 3.505 1.00 27.09 255 ASP A CA 1
ATOM 1994 C C . ASP A 1 255 ? -55.149 -10.931 2.636 1.00 27.09 255 ASP A C 1
ATOM 1996 O O . ASP A 1 255 ? -53.996 -11.368 2.647 1.00 27.09 255 ASP A O 1
ATOM 2000 N N . ASP A 1 256 ? -56.143 -11.465 1.937 1.00 28.98 256 ASP A N 1
ATOM 2001 C CA . ASP A 1 256 ? -56.349 -12.846 1.501 1.00 28.98 256 ASP A CA 1
ATOM 2002 C C . ASP A 1 256 ? -55.417 -13.407 0.410 1.00 28.98 256 ASP A C 1
ATOM 2004 O O . ASP A 1 256 ? -54.942 -12.706 -0.487 1.00 28.98 256 ASP A O 1
ATOM 2008 N N . GLY A 1 257 ? -55.234 -14.734 0.436 1.00 27.50 257 GLY A N 1
ATOM 2009 C CA . GLY A 1 257 ? -54.644 -15.488 -0.673 1.00 27.50 257 GLY A CA 1
ATOM 2010 C C . GLY A 1 257 ? -54.239 -16.920 -0.319 1.00 27.50 257 GLY A C 1
ATOM 2011 O O . GLY A 1 257 ? -53.064 -17.179 -0.058 1.00 27.50 257 GLY A O 1
ATOM 2012 N N . ASP A 1 258 ? -55.217 -17.826 -0.324 1.00 28.59 258 ASP A N 1
ATOM 2013 C CA . ASP A 1 258 ? -55.079 -19.284 -0.224 1.00 28.59 258 ASP A CA 1
ATOM 2014 C C . ASP A 1 258 ? -54.100 -19.878 -1.259 1.00 28.59 258 ASP A C 1
ATOM 2016 O O . ASP A 1 258 ? -54.239 -19.620 -2.453 1.00 28.59 258 ASP A O 1
ATOM 2020 N N . ASP A 1 259 ? -53.174 -20.739 -0.817 1.00 30.36 259 ASP A N 1
ATOM 2021 C CA . ASP A 1 259 ? -52.930 -22.042 -1.460 1.00 30.36 259 ASP A CA 1
ATOM 2022 C C . ASP A 1 259 ? -52.189 -22.993 -0.499 1.00 30.36 259 ASP A C 1
ATOM 2024 O O . ASP A 1 259 ? -51.194 -22.641 0.148 1.00 30.36 259 ASP A O 1
ATOM 2028 N N . GLU A 1 260 ? -52.713 -24.210 -0.378 1.00 29.58 260 GLU A N 1
ATOM 2029 C CA . GLU A 1 260 ? -52.240 -25.265 0.512 1.00 29.58 260 GLU A CA 1
ATOM 2030 C C . GLU A 1 260 ? -51.005 -25.980 -0.062 1.00 29.58 260 GLU A C 1
ATOM 2032 O O . GLU A 1 260 ? -50.962 -26.386 -1.219 1.00 29.58 260 GLU A O 1
ATOM 2037 N N . GLY A 1 261 ? -49.994 -26.235 0.777 1.00 28.56 261 GLY A N 1
ATOM 2038 C CA . GLY A 1 261 ? -48.782 -26.944 0.353 1.00 28.56 261 GLY A CA 1
ATOM 2039 C C . GLY A 1 261 ? -47.955 -27.492 1.513 1.00 28.56 261 GLY A C 1
ATOM 2040 O O . GLY A 1 261 ? -46.956 -26.915 1.922 1.00 28.56 261 GLY A O 1
ATOM 2041 N N . GLN A 1 262 ? -48.435 -28.608 2.052 1.00 32.22 262 GLN A N 1
ATOM 2042 C CA . GLN A 1 262 ? -47.928 -29.487 3.114 1.00 32.22 262 GLN A CA 1
ATOM 2043 C C . GLN A 1 262 ? -46.431 -29.447 3.514 1.00 32.22 262 GLN A C 1
ATOM 2045 O O . GLN A 1 262 ? -45.496 -29.475 2.718 1.00 32.22 262 GLN A O 1
ATOM 2050 N N . LYS A 1 263 ? -46.237 -29.545 4.839 1.00 27.33 263 LYS A N 1
ATOM 2051 C CA . LYS A 1 263 ? -44.987 -29.844 5.558 1.00 27.33 263 LYS A CA 1
ATOM 2052 C C . LYS A 1 263 ? -44.389 -31.202 5.161 1.00 27.33 263 LYS A C 1
ATOM 2054 O O . LYS A 1 263 ? -45.071 -32.215 5.259 1.00 27.33 263 LYS A O 1
ATOM 2059 N N . ALA A 1 264 ? -43.064 -31.253 5.017 1.00 28.52 264 ALA A N 1
ATOM 2060 C CA . ALA A 1 264 ? -42.277 -32.415 5.436 1.00 28.52 264 ALA A CA 1
ATOM 2061 C C . ALA A 1 264 ? -40.925 -31.976 6.025 1.00 28.52 264 ALA A C 1
ATOM 2063 O O . ALA A 1 264 ? -40.054 -31.436 5.346 1.00 28.52 264 ALA A O 1
ATOM 2064 N N . LYS A 1 265 ? -40.763 -32.216 7.332 1.00 29.72 265 LYS A N 1
ATOM 2065 C CA . LYS A 1 265 ? -39.472 -32.243 8.027 1.00 29.72 265 LYS A CA 1
ATOM 2066 C C . LYS A 1 265 ? -38.690 -33.463 7.534 1.00 29.72 265 LYS A C 1
ATOM 2068 O O . LYS A 1 265 ? -39.219 -34.567 7.573 1.00 29.72 265 LYS A O 1
ATOM 2073 N N . GLY A 1 266 ? -37.424 -33.281 7.173 1.00 26.67 266 GLY A N 1
ATOM 2074 C CA . GLY A 1 266 ? -36.541 -34.382 6.791 1.00 26.67 266 GLY A CA 1
ATOM 2075 C C . GLY A 1 266 ? -35.076 -33.972 6.814 1.00 26.67 266 GLY A C 1
ATOM 2076 O O . GLY A 1 266 ? -34.495 -33.636 5.791 1.00 26.67 266 GLY A O 1
ATOM 2077 N N . SER A 1 267 ? -34.487 -33.988 8.007 1.00 31.50 267 SER A N 1
ATOM 2078 C CA . SER A 1 267 ? -33.038 -33.996 8.207 1.00 31.50 267 SER A CA 1
ATOM 2079 C C . SER A 1 267 ? -32.449 -35.268 7.593 1.00 31.50 267 SER A C 1
ATOM 2081 O O . SER A 1 267 ? -32.797 -36.361 8.031 1.00 31.50 267 SER A O 1
ATOM 2083 N N . SER A 1 268 ? -31.523 -35.150 6.641 1.00 32.66 268 SER A N 1
ATOM 2084 C CA . SER A 1 268 ? -30.390 -36.077 6.581 1.00 32.66 268 SER A CA 1
ATOM 2085 C C . SER A 1 268 ? -29.200 -35.444 5.860 1.00 32.66 268 SER A C 1
ATOM 2087 O O . SER A 1 268 ? -29.264 -34.998 4.716 1.00 32.66 268 SER A O 1
ATOM 2089 N N . ASN A 1 269 ? -28.087 -35.395 6.587 1.00 39.84 269 ASN A N 1
ATOM 2090 C CA . ASN A 1 269 ? -26.754 -35.188 6.052 1.00 39.84 269 ASN A CA 1
ATOM 2091 C C . ASN A 1 269 ? -26.433 -36.316 5.066 1.00 39.84 269 ASN A C 1
ATOM 2093 O O . ASN A 1 269 ? -26.248 -37.458 5.479 1.00 39.84 269 ASN A O 1
ATOM 2097 N N . THR A 1 270 ? -26.245 -35.993 3.792 1.00 36.78 270 THR A N 1
ATOM 2098 C CA . THR A 1 270 ? -25.454 -36.837 2.891 1.00 36.78 270 THR A CA 1
ATOM 2099 C C . THR A 1 270 ? -24.470 -35.956 2.138 1.00 36.78 270 THR A C 1
ATOM 2101 O O . THR A 1 270 ? -24.825 -35.155 1.273 1.00 36.78 270 THR A O 1
ATOM 2104 N N . LYS A 1 271 ? -23.196 -36.079 2.530 1.00 42.72 271 LYS A N 1
ATOM 2105 C CA . LYS A 1 271 ? -22.044 -35.496 1.840 1.00 42.72 271 LYS A CA 1
ATOM 2106 C C . LYS A 1 271 ? -22.051 -35.982 0.390 1.00 42.72 271 LYS A C 1
ATOM 2108 O O . LYS A 1 271 ? -21.736 -37.141 0.136 1.00 42.72 271 LYS A O 1
ATOM 2113 N N . LYS A 1 272 ? -22.373 -35.096 -0.554 1.00 35.19 272 LYS A N 1
ATOM 2114 C CA . LYS A 1 272 ? -22.090 -35.337 -1.973 1.00 35.19 272 LYS A CA 1
ATOM 2115 C C . LYS A 1 272 ? -20.574 -35.270 -2.210 1.00 35.19 272 LYS A C 1
ATOM 2117 O O . LYS A 1 272 ? -19.911 -34.407 -1.624 1.00 35.19 272 LYS A O 1
ATOM 2122 N N . PRO A 1 273 ? -20.015 -36.164 -3.040 1.00 36.88 273 PRO A N 1
ATOM 2123 C CA . PRO A 1 273 ? -18.598 -36.168 -3.354 1.00 36.88 273 PRO A CA 1
ATOM 2124 C C . PRO A 1 273 ? -18.248 -34.904 -4.144 1.00 36.88 273 PRO A C 1
ATOM 2126 O O . PRO A 1 273 ? -18.983 -34.459 -5.023 1.00 36.88 273 PRO A O 1
ATOM 2129 N N . ARG A 1 274 ? -17.125 -34.297 -3.766 1.00 37.28 274 ARG A N 1
ATOM 2130 C CA . ARG A 1 274 ? -16.589 -33.051 -4.312 1.00 37.28 274 ARG A CA 1
ATOM 2131 C C . ARG A 1 274 ? -16.148 -33.269 -5.761 1.00 37.28 274 ARG A C 1
ATOM 2133 O O . ARG A 1 274 ? -15.018 -33.679 -6.004 1.00 37.28 274 ARG A O 1
ATOM 2140 N N . THR A 1 275 ? -17.023 -32.960 -6.711 1.00 37.84 275 THR A N 1
ATOM 2141 C CA . THR A 1 275 ? -16.653 -32.783 -8.119 1.00 37.84 275 THR A CA 1
ATOM 2142 C C . THR A 1 275 ? -15.678 -31.605 -8.211 1.00 37.84 275 THR A C 1
ATOM 2144 O O . THR A 1 275 ? -15.938 -30.525 -7.674 1.00 37.84 275 THR A O 1
ATOM 2147 N N . GLN A 1 276 ? -14.510 -31.824 -8.816 1.00 40.19 276 GLN A N 1
ATOM 2148 C CA . GLN A 1 276 ? -13.516 -30.778 -9.055 1.00 40.19 276 GLN A CA 1
ATOM 2149 C C . GLN A 1 276 ? -14.136 -29.664 -9.906 1.00 40.19 276 GLN A C 1
ATOM 2151 O O . GLN A 1 276 ? -14.545 -29.872 -11.042 1.00 40.19 276 GLN A O 1
ATOM 2156 N N . ASN A 1 277 ? -14.226 -28.477 -9.313 1.00 42.59 277 ASN A N 1
ATOM 2157 C CA . ASN A 1 277 ? -14.980 -27.336 -9.815 1.00 42.59 277 ASN A CA 1
ATOM 2158 C C . ASN A 1 277 ? -14.138 -26.485 -10.788 1.00 42.59 277 ASN A C 1
ATOM 2160 O O . ASN A 1 277 ? -13.882 -25.309 -10.531 1.00 42.59 277 ASN A O 1
ATOM 2164 N N . THR A 1 278 ? -13.651 -27.077 -11.881 1.00 45.62 278 THR A N 1
ATOM 2165 C CA . THR A 1 278 ? -12.908 -26.346 -12.928 1.00 45.62 278 THR A CA 1
ATOM 2166 C C . THR A 1 278 ? -13.812 -25.386 -13.707 1.00 45.62 278 THR A C 1
ATOM 2168 O O . THR A 1 278 ? -13.350 -24.335 -14.145 1.00 45.62 278 THR A O 1
ATOM 2171 N N . THR A 1 279 ? -15.116 -25.666 -13.776 1.00 50.75 279 THR A N 1
ATOM 2172 C CA . THR A 1 279 ? -16.139 -24.842 -14.441 1.00 50.75 279 THR A CA 1
ATOM 2173 C C . THR A 1 279 ? -16.254 -23.432 -13.850 1.00 50.75 279 THR A C 1
ATOM 2175 O O . THR A 1 279 ? -16.393 -22.464 -14.590 1.00 50.75 279 THR A O 1
ATOM 2178 N N . THR A 1 280 ? -16.101 -23.277 -12.529 1.00 60.41 280 THR A N 1
ATOM 2179 C CA . THR A 1 280 ? -16.234 -21.959 -11.868 1.00 60.41 280 THR A CA 1
ATOM 2180 C C . THR A 1 280 ? -15.091 -20.980 -12.129 1.00 60.41 280 THR A C 1
ATOM 2182 O O . THR A 1 280 ? -15.296 -19.771 -12.022 1.00 60.41 280 THR A O 1
ATOM 2185 N N . LYS A 1 281 ? -13.887 -21.468 -12.455 1.00 64.31 281 LYS A N 1
ATOM 2186 C CA . LYS A 1 281 ? -12.742 -20.590 -12.729 1.00 64.31 281 LYS A CA 1
ATOM 2187 C C . LYS A 1 281 ? -12.867 -19.974 -14.121 1.00 64.31 281 LYS A C 1
ATOM 2189 O O . LYS A 1 281 ? -12.814 -18.756 -14.244 1.00 64.31 281 LYS A O 1
ATOM 2194 N N . TYR A 1 282 ? -13.146 -20.808 -15.119 1.00 61.38 282 TYR A N 1
ATOM 2195 C CA . TYR A 1 282 ? -13.364 -20.364 -16.493 1.00 61.38 282 TYR A CA 1
ATOM 2196 C C . TYR A 1 282 ? -14.601 -19.468 -16.626 1.00 61.38 282 TYR A C 1
ATOM 2198 O O . TYR A 1 282 ? -14.532 -18.429 -17.269 1.00 61.38 282 TYR A O 1
ATOM 2206 N N . GLU A 1 283 ? -15.712 -19.788 -15.953 1.00 68.50 283 GLU A N 1
ATOM 2207 C CA . GLU A 1 283 ? -16.896 -18.913 -15.949 1.00 68.50 283 GLU A CA 1
ATOM 2208 C C . GLU A 1 283 ? -16.591 -17.525 -15.359 1.00 68.50 283 GLU A C 1
ATOM 2210 O O . GLU A 1 283 ? -17.099 -16.508 -15.834 1.00 68.50 283 GLU A O 1
ATOM 2215 N N . LYS A 1 284 ? -15.743 -17.465 -14.326 1.00 73.75 284 LYS A N 1
ATOM 2216 C CA . LYS A 1 284 ? -15.314 -16.199 -13.731 1.00 73.75 284 LYS A CA 1
ATOM 2217 C C . LYS A 1 284 ? -14.430 -15.398 -14.689 1.00 73.75 284 LYS A C 1
ATOM 2219 O O . LYS A 1 284 ? -14.641 -14.197 -14.812 1.00 73.75 284 LYS A O 1
ATOM 2224 N N . GLU A 1 285 ? -13.495 -16.056 -15.371 1.00 72.38 285 GLU A N 1
ATOM 2225 C CA . GLU A 1 285 ? -12.621 -15.437 -16.377 1.00 72.38 285 GLU A CA 1
ATOM 2226 C C . GLU A 1 285 ? -13.432 -14.880 -17.558 1.00 72.38 285 GLU A C 1
ATOM 2228 O O . GLU A 1 285 ? -13.211 -13.746 -17.974 1.00 72.38 285 GLU A O 1
ATOM 2233 N N . VAL A 1 286 ? -14.445 -15.615 -18.028 1.00 71.19 286 VAL A N 1
ATOM 2234 C CA . VAL A 1 286 ? -15.359 -15.159 -19.090 1.00 71.19 286 VAL A CA 1
ATOM 2235 C C . VAL A 1 286 ? -16.167 -13.934 -18.651 1.00 71.19 286 VAL A C 1
ATOM 2237 O O . VAL A 1 286 ? -16.272 -12.962 -19.397 1.00 71.19 286 VAL A O 1
ATOM 2240 N N . LYS A 1 287 ? -16.707 -13.933 -17.425 1.00 73.00 287 LYS A N 1
ATOM 2241 C CA . LYS A 1 287 ? -17.441 -12.773 -16.886 1.00 73.00 287 LYS A CA 1
ATOM 2242 C C . LYS A 1 287 ? -16.544 -11.549 -16.703 1.00 73.00 287 LYS A C 1
ATOM 2244 O O . LYS A 1 287 ? -16.986 -10.432 -16.952 1.00 73.00 287 LYS A O 1
ATOM 2249 N N . GLU A 1 288 ? -15.305 -11.747 -16.264 1.00 78.81 288 GLU A N 1
ATOM 2250 C CA . GLU A 1 288 ? -14.321 -10.674 -16.104 1.00 78.81 288 GLU A CA 1
ATOM 2251 C C . GLU A 1 288 ? -13.908 -10.089 -17.458 1.00 78.81 288 GLU A C 1
ATOM 2253 O O . GLU A 1 288 ? -13.877 -8.870 -17.614 1.00 78.81 288 GLU A O 1
ATOM 2258 N N . PHE A 1 289 ? -13.694 -10.942 -18.461 1.00 76.38 289 PHE A N 1
ATOM 2259 C CA . PHE A 1 289 ? -13.423 -10.516 -19.829 1.00 76.38 289 PHE A CA 1
ATOM 2260 C C . PHE A 1 289 ? -14.571 -9.683 -20.416 1.00 76.38 289 PHE A C 1
ATOM 2262 O O . PHE A 1 289 ? -14.336 -8.569 -20.878 1.00 76.38 289 PHE A O 1
ATOM 2269 N N . LEU A 1 290 ? -15.817 -10.165 -20.325 1.00 75.25 290 LEU A N 1
ATOM 2270 C CA . LEU A 1 290 ? -16.994 -9.427 -20.804 1.00 75.25 290 LEU A CA 1
ATOM 2271 C C . LEU A 1 290 ? -17.180 -8.090 -20.070 1.00 75.25 290 LEU A C 1
ATOM 2273 O O . LEU A 1 290 ? -17.542 -7.091 -20.682 1.00 75.25 290 LEU A O 1
ATOM 2277 N N . ALA A 1 291 ? -16.882 -8.035 -18.768 1.00 76.44 291 ALA A N 1
ATOM 2278 C CA . ALA A 1 291 ? -16.932 -6.785 -18.012 1.00 76.44 291 ALA A CA 1
ATOM 2279 C C . ALA A 1 291 ? -15.859 -5.776 -18.468 1.00 76.44 291 ALA A C 1
ATOM 2281 O O . ALA A 1 291 ? -16.119 -4.571 -18.510 1.00 76.44 291 ALA A O 1
ATOM 2282 N N . MET A 1 292 ? -14.657 -6.247 -18.817 1.00 77.31 292 MET A N 1
ATOM 2283 C CA . MET A 1 292 ? -13.599 -5.401 -19.380 1.00 77.31 292 MET A CA 1
ATOM 2284 C C . MET A 1 292 ? -13.951 -4.907 -20.785 1.00 77.31 292 MET A C 1
ATOM 2286 O O . MET A 1 292 ? -13.720 -3.737 -21.088 1.00 77.31 292 MET A O 1
ATOM 2290 N N . GLU A 1 293 ? -14.541 -5.769 -21.610 1.00 81.56 293 GLU A N 1
ATOM 2291 C CA . GLU A 1 293 ? -14.998 -5.446 -22.962 1.00 81.56 293 GLU A CA 1
ATOM 2292 C C . GLU A 1 293 ? -16.081 -4.358 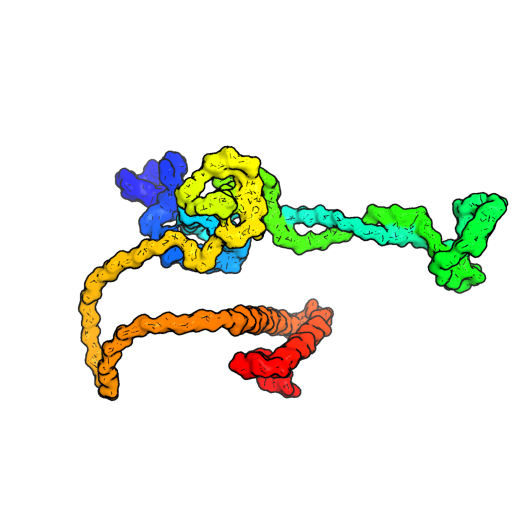-22.927 1.00 81.56 293 GLU A C 1
ATOM 2294 O O . GLU A 1 293 ? -15.895 -3.291 -23.511 1.00 81.56 293 GLU A O 1
ATOM 2299 N N . GLN A 1 294 ? -17.117 -4.539 -22.107 1.00 78.50 294 GLN A N 1
ATOM 2300 C CA . GLN A 1 294 ? -18.189 -3.558 -21.949 1.00 78.50 294 GLN A CA 1
ATOM 2301 C C . GLN A 1 294 ? -17.685 -2.221 -21.376 1.00 78.50 294 GLN A C 1
ATOM 2303 O O . GLN A 1 294 ? -18.151 -1.143 -21.745 1.00 78.50 294 GLN A O 1
ATOM 2308 N N . SER A 1 295 ? -16.705 -2.262 -20.469 1.00 78.19 295 SER A N 1
ATOM 2309 C CA . SER A 1 295 ? -16.042 -1.056 -19.956 1.00 78.19 295 SER A CA 1
ATOM 2310 C C . SER A 1 295 ? -15.252 -0.325 -21.048 1.00 78.19 295 SER A C 1
ATOM 2312 O O . SER A 1 295 ? -15.272 0.906 -21.105 1.00 78.19 295 SER A O 1
ATOM 2314 N N . SER A 1 296 ? -14.578 -1.072 -21.928 1.00 81.19 296 SER A N 1
ATOM 2315 C CA . SER A 1 296 ? -13.848 -0.530 -23.077 1.00 81.19 296 SER A CA 1
ATOM 2316 C C . SER A 1 296 ? -14.798 0.148 -24.068 1.00 81.19 296 SER A C 1
ATOM 2318 O O . SER A 1 296 ? -14.564 1.296 -24.450 1.00 81.19 296 SER A O 1
ATOM 2320 N N . ASP A 1 297 ? -15.920 -0.500 -24.387 1.00 80.12 297 ASP A N 1
ATOM 2321 C CA . ASP A 1 297 ? -16.923 0.028 -25.314 1.00 80.12 297 ASP A CA 1
ATOM 2322 C C . ASP A 1 297 ? -17.602 1.301 -24.786 1.00 80.12 297 ASP A C 1
ATOM 2324 O O . ASP A 1 297 ? -17.706 2.306 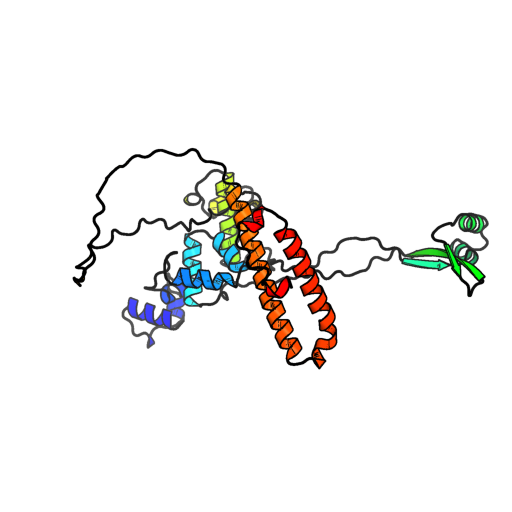-25.492 1.00 80.12 297 ASP A O 1
ATOM 2328 N N . ASN A 1 298 ? -17.954 1.333 -23.497 1.00 81.44 298 ASN A N 1
ATOM 2329 C CA . ASN A 1 298 ? -18.503 2.534 -22.860 1.00 81.44 298 ASN A CA 1
ATOM 2330 C C . ASN A 1 298 ? -17.534 3.730 -22.938 1.00 81.44 298 ASN A C 1
ATOM 2332 O O . ASN A 1 298 ? -17.947 4.874 -23.166 1.00 81.44 298 ASN A O 1
ATOM 2336 N N . ARG A 1 299 ? -16.227 3.482 -22.775 1.00 82.81 299 ARG A N 1
ATOM 2337 C CA . ARG A 1 299 ? -15.194 4.522 -22.907 1.00 82.81 299 ARG A CA 1
ATOM 2338 C C . ARG A 1 299 ? -15.062 4.994 -24.348 1.00 82.81 299 ARG A C 1
ATOM 2340 O O . ARG A 1 299 ? -15.048 6.199 -24.585 1.00 82.81 299 ARG A O 1
ATOM 2347 N N . MET A 1 300 ? -15.023 4.074 -25.307 1.00 82.38 300 MET A N 1
ATOM 2348 C CA . MET A 1 300 ? -14.914 4.423 -26.724 1.00 82.38 300 MET A CA 1
ATOM 2349 C C . MET A 1 300 ? -16.170 5.102 -27.268 1.00 82.38 300 MET A C 1
ATOM 2351 O O . MET A 1 300 ? -16.062 6.002 -28.100 1.00 82.38 300 MET A O 1
ATOM 2355 N N . THR A 1 301 ? -17.348 4.774 -26.743 1.00 82.56 301 THR A N 1
ATOM 2356 C CA . THR A 1 301 ? -18.598 5.494 -27.017 1.00 82.56 301 THR A CA 1
ATOM 2357 C C . THR A 1 301 ? -18.534 6.930 -26.500 1.00 82.56 301 THR A C 1
ATOM 2359 O O . THR A 1 301 ? -18.905 7.858 -27.218 1.00 82.56 301 THR A O 1
ATOM 2362 N N . THR A 1 302 ? -17.989 7.139 -25.298 1.00 83.94 302 THR A N 1
ATOM 2363 C CA . THR A 1 302 ? -17.782 8.485 -24.735 1.00 83.94 302 THR A CA 1
ATOM 2364 C C . THR A 1 302 ? -16.814 9.301 -25.593 1.00 83.94 302 THR A C 1
ATOM 2366 O O . THR A 1 302 ? -17.136 10.423 -25.978 1.00 83.94 302 THR A O 1
ATOM 2369 N N . ILE A 1 303 ? -15.679 8.710 -25.980 1.00 82.94 303 ILE A N 1
ATOM 2370 C CA . ILE A 1 303 ? -14.691 9.345 -26.867 1.00 82.94 303 ILE A CA 1
ATOM 2371 C C . ILE A 1 303 ? -15.327 9.678 -28.221 1.00 82.94 303 ILE A C 1
ATOM 2373 O O . ILE A 1 303 ? -15.203 10.796 -28.707 1.00 82.94 303 ILE A O 1
ATOM 2377 N N . THR A 1 304 ? -16.080 8.748 -28.812 1.00 83.50 304 THR A N 1
ATOM 2378 C CA . THR A 1 304 ? -16.768 8.975 -30.093 1.00 83.50 304 THR A CA 1
ATOM 2379 C C . THR A 1 304 ? -17.784 10.119 -29.989 1.00 83.50 304 THR A C 1
ATOM 2381 O O . THR A 1 304 ? -17.891 10.941 -30.902 1.00 83.50 304 THR A O 1
ATOM 2384 N N . ALA A 1 305 ? -18.506 10.224 -28.871 1.00 83.69 305 ALA A N 1
ATOM 2385 C CA . ALA A 1 305 ? -19.435 11.323 -28.624 1.00 83.69 305 ALA A CA 1
ATOM 2386 C C . ALA A 1 305 ? -18.711 12.677 -28.490 1.00 83.69 305 ALA A C 1
ATOM 2388 O O . ALA A 1 305 ? -19.204 13.683 -28.997 1.00 83.69 305 ALA A O 1
ATOM 2389 N N . GLU A 1 306 ? -17.536 12.719 -27.860 1.00 81.56 306 GLU A N 1
ATOM 2390 C CA . GLU A 1 306 ? -16.707 13.930 -27.762 1.00 81.56 306 GLU A CA 1
ATOM 2391 C C . GLU A 1 306 ? -16.108 14.348 -29.109 1.00 81.56 306 GLU A C 1
ATOM 2393 O O . GLU A 1 306 ? -16.141 15.528 -29.466 1.00 81.56 306 GLU A O 1
ATOM 2398 N N . VAL A 1 307 ? -15.653 13.377 -29.899 1.00 81.75 307 VAL A N 1
ATOM 2399 C CA . VAL A 1 307 ? -15.156 13.575 -31.270 1.00 81.75 307 VAL A CA 1
ATOM 2400 C C . VAL A 1 307 ? -16.253 14.147 -32.167 1.00 81.75 307 VAL A C 1
ATOM 2402 O O . VAL A 1 307 ? -15.995 15.034 -32.977 1.00 81.75 307 VAL A O 1
ATOM 2405 N N . THR A 1 308 ? -17.495 13.693 -31.985 1.00 80.00 308 THR A N 1
ATOM 2406 C CA . THR A 1 308 ? -18.656 14.195 -32.737 1.00 80.00 308 THR A CA 1
ATOM 2407 C C . THR A 1 308 ? -19.004 15.640 -32.362 1.00 80.00 308 THR A C 1
ATOM 2409 O O . THR A 1 308 ? -19.445 16.400 -33.220 1.00 80.00 308 THR A O 1
ATOM 2412 N N . LYS A 1 309 ? -18.773 16.052 -31.106 1.00 84.88 309 LYS A N 1
ATOM 2413 C CA . LYS A 1 309 ? -19.014 17.433 -30.649 1.00 84.88 309 LYS A CA 1
ATOM 2414 C C . LYS A 1 309 ? -18.015 18.432 -31.232 1.00 84.88 309 LYS A C 1
ATOM 2416 O O . LYS A 1 309 ? -18.412 19.551 -31.529 1.00 84.88 309 LYS A O 1
ATOM 2421 N N . ASN A 1 310 ? -16.750 18.040 -31.406 1.00 82.94 310 ASN A N 1
ATOM 2422 C CA . ASN A 1 310 ? -15.694 18.920 -31.927 1.00 82.94 310 ASN A CA 1
ATOM 2423 C C . ASN A 1 310 ? -14.872 18.246 -33.044 1.00 82.94 310 ASN A C 1
ATOM 2425 O O . ASN A 1 310 ? -13.697 17.939 -32.842 1.00 82.94 310 ASN A O 1
ATOM 2429 N N . PRO A 1 311 ? -15.434 18.039 -34.249 1.00 76.56 311 PRO A N 1
ATOM 2430 C CA . PRO A 1 311 ? -14.806 17.206 -35.280 1.00 76.56 311 PRO A CA 1
ATOM 2431 C C . PRO A 1 311 ? -13.434 17.700 -35.761 1.00 76.56 311 PRO A C 1
ATOM 2433 O O . PRO A 1 311 ? -12.621 16.901 -36.223 1.00 76.56 311 PRO A O 1
ATOM 2436 N N . SER A 1 312 ? -13.173 19.006 -35.665 1.00 79.50 312 SER A N 1
ATOM 2437 C CA . SER A 1 312 ? -11.936 19.648 -36.124 1.00 79.50 312 SER A CA 1
ATOM 2438 C C . SER A 1 312 ? -10.723 19.352 -35.239 1.00 79.50 312 SER A C 1
ATOM 2440 O O . SER A 1 312 ? -9.604 19.339 -35.741 1.00 79.50 312 SER A O 1
ATOM 2442 N N . TRP A 1 313 ? -10.919 19.081 -33.945 1.00 76.38 313 TRP A N 1
ATOM 2443 C CA . TRP A 1 313 ? -9.828 18.792 -32.997 1.00 76.38 313 TRP A CA 1
ATOM 2444 C C . TRP A 1 313 ? -9.399 17.319 -33.005 1.00 76.38 313 TRP A C 1
ATOM 2446 O O . TRP A 1 313 ? -8.351 16.962 -32.469 1.00 76.38 313 TRP A O 1
ATOM 2456 N N . TRP A 1 314 ? -10.207 16.469 -33.638 1.00 75.94 314 TRP A N 1
ATOM 2457 C CA . TRP A 1 314 ? -10.102 15.013 -33.572 1.00 75.94 314 TRP A CA 1
ATOM 2458 C C . TRP A 1 314 ? -10.007 14.355 -34.953 1.00 75.94 314 TRP A C 1
ATOM 2460 O O . TRP A 1 314 ? -10.269 13.162 -35.099 1.00 75.94 314 TRP A O 1
ATOM 2470 N N . THR A 1 315 ? -9.628 15.110 -35.985 1.00 75.62 315 THR A N 1
ATOM 2471 C CA . THR A 1 315 ? -9.486 14.594 -37.357 1.00 75.62 315 THR A CA 1
ATOM 2472 C C . THR A 1 315 ? -8.506 13.423 -37.444 1.00 75.62 315 THR A C 1
ATOM 2474 O O . THR A 1 315 ? -8.781 12.469 -38.164 1.00 75.62 315 THR A O 1
ATOM 2477 N N . TRP A 1 316 ? -7.439 13.444 -36.641 1.00 78.38 316 TRP A N 1
ATOM 2478 C CA . TRP A 1 316 ? -6.442 12.374 -36.521 1.00 78.38 316 TRP A CA 1
ATOM 2479 C C . TRP A 1 316 ? -6.965 11.098 -35.833 1.00 78.38 316 TRP A C 1
ATOM 2481 O O . TRP A 1 316 ? -6.375 10.034 -35.983 1.00 78.38 316 TRP A O 1
ATOM 2491 N N . ALA A 1 317 ? -8.059 11.185 -35.069 1.00 78.56 317 ALA A N 1
ATOM 2492 C CA . ALA A 1 317 ? -8.568 10.079 -34.254 1.00 78.56 317 ALA A CA 1
ATOM 2493 C C . ALA A 1 317 ? -9.631 9.232 -34.972 1.00 78.56 317 ALA A C 1
ATOM 2495 O O . ALA A 1 317 ? -10.002 8.169 -34.476 1.00 78.56 317 ALA A O 1
ATOM 2496 N N . LYS A 1 318 ? -10.127 9.675 -36.135 1.00 77.88 318 LYS A N 1
ATOM 2497 C CA . LYS A 1 318 ? -11.176 8.969 -36.891 1.00 77.88 318 LYS A CA 1
ATOM 2498 C C . LYS A 1 318 ? -10.746 7.557 -37.285 1.00 77.88 318 LYS A C 1
ATOM 2500 O O . LYS A 1 318 ? -11.475 6.607 -37.001 1.00 77.88 318 LYS A O 1
ATOM 2505 N N . ASP A 1 319 ? -9.546 7.426 -37.842 1.00 80.25 319 ASP A N 1
ATOM 2506 C CA . ASP A 1 319 ? -9.004 6.136 -38.280 1.00 80.25 319 ASP A CA 1
ATOM 2507 C C . ASP A 1 319 ? -8.758 5.206 -37.085 1.00 80.25 319 ASP A C 1
ATOM 2509 O O . ASP A 1 319 ? -9.039 4.011 -37.151 1.00 80.25 319 ASP A O 1
ATOM 2513 N N . ALA A 1 320 ? -8.334 5.756 -35.943 1.00 82.12 320 ALA A N 1
ATOM 2514 C CA . ALA A 1 320 ? -8.127 4.991 -34.714 1.00 82.12 320 ALA A CA 1
ATOM 2515 C C . ALA A 1 320 ? -9.443 4.457 -34.118 1.00 82.12 320 ALA A C 1
ATOM 2517 O O . ALA A 1 320 ? -9.499 3.315 -33.664 1.00 82.12 320 ALA A O 1
ATOM 2518 N N . ILE A 1 321 ? -10.518 5.253 -34.142 1.00 83.00 321 ILE A N 1
ATOM 2519 C CA . ILE A 1 321 ? -11.848 4.830 -33.672 1.00 83.00 321 ILE A CA 1
ATOM 2520 C C . ILE A 1 321 ? -12.428 3.753 -34.591 1.00 83.00 321 ILE A C 1
ATOM 2522 O O . ILE A 1 321 ? -13.025 2.793 -34.102 1.00 83.00 321 ILE A O 1
ATOM 2526 N N . LEU A 1 322 ? -12.249 3.893 -35.907 1.00 82.44 322 LEU A N 1
ATOM 2527 C CA . LEU A 1 322 ? -12.689 2.895 -36.879 1.00 82.44 322 LEU A CA 1
ATOM 2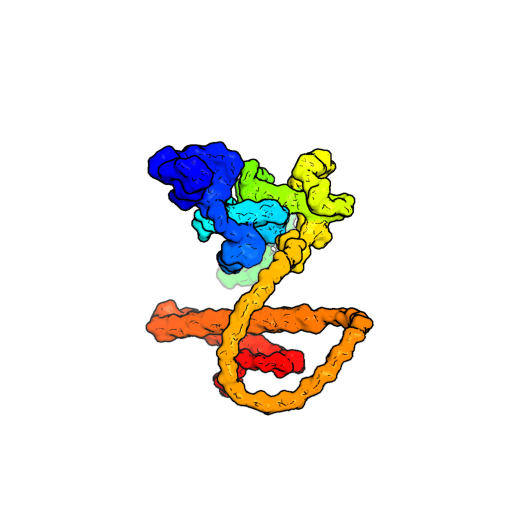528 C C . LEU A 1 322 ? -11.922 1.578 -36.696 1.00 82.44 322 LEU A C 1
ATOM 2530 O O . LEU A 1 322 ? -12.547 0.541 -36.490 1.00 82.44 322 LEU A O 1
ATOM 2534 N N . THR A 1 323 ? -10.589 1.645 -36.625 1.00 86.00 323 THR A N 1
ATOM 2535 C CA . THR A 1 323 ? -9.717 0.485 -36.365 1.00 86.00 323 THR A CA 1
ATOM 2536 C C . THR A 1 323 ? -10.096 -0.220 -35.061 1.00 86.00 323 THR A C 1
ATOM 2538 O O . THR A 1 323 ? -10.154 -1.446 -35.002 1.00 86.00 323 THR A O 1
ATOM 2541 N N . TYR A 1 324 ? -10.408 0.540 -34.004 1.00 86.06 324 TYR A N 1
ATOM 2542 C CA . TYR A 1 324 ? -10.878 -0.031 -32.741 1.00 86.06 324 TYR A CA 1
ATOM 2543 C C . TYR A 1 324 ? -12.199 -0.793 -32.908 1.00 86.06 324 TYR A C 1
ATOM 2545 O O . TYR A 1 324 ? -12.328 -1.906 -32.400 1.00 86.06 324 TYR A O 1
ATOM 2553 N N . LYS A 1 325 ? -13.182 -0.220 -33.616 1.00 82.88 325 LYS A N 1
ATOM 2554 C CA . LYS A 1 325 ? -14.486 -0.866 -33.842 1.00 82.88 325 LYS A CA 1
ATOM 2555 C C . LYS A 1 325 ? -14.356 -2.139 -34.674 1.00 82.88 325 LYS A C 1
ATOM 2557 O O . LYS A 1 325 ? -14.996 -3.140 -34.355 1.00 82.88 325 LYS A O 1
ATOM 2562 N N . GLU A 1 326 ? -13.505 -2.124 -35.694 1.00 84.75 326 GLU A N 1
ATOM 2563 C CA . GLU A 1 326 ? -13.208 -3.298 -36.519 1.00 84.75 326 GLU A CA 1
ATOM 2564 C C . GLU A 1 326 ? -12.530 -4.399 -35.697 1.00 84.75 326 GLU A C 1
ATOM 2566 O O . GLU A 1 326 ? -12.996 -5.541 -35.693 1.00 84.75 326 GLU A O 1
ATOM 2571 N N . ALA A 1 327 ? -11.496 -4.051 -34.924 1.00 82.50 327 ALA A N 1
ATOM 2572 C CA . ALA A 1 327 ? -10.798 -4.993 -34.053 1.00 82.50 327 ALA A CA 1
ATOM 2573 C C . ALA A 1 327 ? -11.733 -5.580 -32.985 1.00 82.50 327 ALA A C 1
ATOM 2575 O O . ALA A 1 327 ? -11.757 -6.793 -32.785 1.00 82.50 327 ALA A O 1
ATOM 2576 N N . ARG A 1 328 ? -12.558 -4.745 -32.341 1.00 81.75 328 ARG A N 1
ATOM 2577 C CA . ARG A 1 328 ? -13.573 -5.178 -31.370 1.00 81.75 328 ARG A CA 1
ATOM 2578 C C . ARG A 1 328 ? -14.551 -6.172 -31.995 1.00 81.75 328 ARG A C 1
ATOM 2580 O O . ARG A 1 328 ? -14.792 -7.233 -31.427 1.00 81.75 328 ARG A O 1
ATOM 2587 N N . THR A 1 329 ? -15.064 -5.863 -33.183 1.00 79.94 329 THR A N 1
ATOM 2588 C CA . THR A 1 329 ? -15.991 -6.738 -33.914 1.00 79.94 329 THR A CA 1
ATOM 2589 C C . THR A 1 329 ? -15.341 -8.078 -34.263 1.00 79.94 329 THR A C 1
ATOM 2591 O O . THR A 1 329 ? -15.959 -9.125 -34.085 1.00 79.94 329 THR A O 1
ATOM 2594 N N . ALA A 1 330 ? -14.085 -8.071 -34.718 1.00 79.81 330 ALA A N 1
ATOM 2595 C CA . ALA A 1 330 ? -13.341 -9.291 -35.026 1.00 79.81 330 ALA A CA 1
ATOM 2596 C C . ALA A 1 330 ? -13.143 -10.167 -33.780 1.00 79.81 330 ALA A C 1
ATOM 2598 O O . ALA A 1 330 ? -13.392 -11.370 -33.820 1.00 79.81 330 ALA A O 1
ATOM 2599 N N . VAL A 1 331 ? -12.771 -9.552 -32.656 1.00 77.75 331 VAL A N 1
ATOM 2600 C CA . VAL A 1 331 ? -12.609 -10.231 -31.367 1.00 77.75 331 VAL A CA 1
ATOM 2601 C C . VAL A 1 331 ? -13.937 -10.841 -30.904 1.00 77.75 331 VAL A C 1
ATOM 2603 O O . VAL A 1 331 ? -13.979 -12.019 -30.560 1.00 77.75 331 VAL A O 1
ATOM 2606 N N . LEU A 1 332 ? -15.042 -10.093 -30.957 1.00 74.38 332 LEU A N 1
ATOM 2607 C CA . LEU A 1 332 ? -16.367 -10.588 -30.564 1.00 74.38 332 LEU A CA 1
ATOM 2608 C C . LEU A 1 332 ? -16.877 -11.725 -31.460 1.00 74.38 332 LEU A C 1
ATOM 2610 O O . LEU A 1 332 ? -17.484 -12.662 -30.944 1.00 74.38 332 LEU A O 1
ATOM 2614 N N . LYS A 1 333 ? -16.592 -11.696 -32.769 1.00 74.94 333 LYS A N 1
ATOM 2615 C CA . LYS A 1 333 ? -16.924 -12.795 -33.694 1.00 74.94 333 LYS A CA 1
ATOM 2616 C C . LYS A 1 333 ? -16.204 -14.092 -33.323 1.00 74.94 333 LYS A C 1
ATOM 2618 O O . LYS A 1 333 ? -16.853 -15.123 -33.193 1.00 74.94 333 LYS A O 1
ATOM 2623 N N . VAL A 1 334 ? -14.902 -14.018 -33.032 1.00 74.88 334 VAL A N 1
ATOM 2624 C CA . VAL A 1 334 ? -14.111 -15.180 -32.579 1.00 74.88 334 VAL A CA 1
ATOM 2625 C C . VAL A 1 334 ? -14.706 -15.815 -31.316 1.00 74.88 334 VAL A C 1
ATOM 2627 O O . VAL A 1 334 ? -14.647 -17.034 -31.149 1.00 74.88 334 VAL A O 1
ATOM 2630 N N . TYR A 1 335 ? -15.308 -15.015 -30.432 1.00 69.56 335 TYR A N 1
ATOM 2631 C CA . TYR A 1 335 ? -15.985 -15.531 -29.241 1.00 69.56 335 TYR A CA 1
ATOM 2632 C C . TYR A 1 335 ? -17.399 -16.048 -29.514 1.00 69.56 335 TYR A C 1
ATOM 2634 O O . TYR A 1 335 ? -17.795 -17.032 -28.897 1.00 69.56 335 TYR A O 1
ATOM 2642 N N . ALA A 1 336 ? -18.156 -15.444 -30.431 1.00 67.31 336 ALA A N 1
ATOM 2643 C CA . ALA A 1 336 ? -19.492 -15.916 -30.806 1.00 67.31 336 ALA A CA 1
ATOM 2644 C C . ALA A 1 336 ? -19.469 -17.328 -31.431 1.00 67.31 336 ALA A C 1
ATOM 2646 O O . ALA A 1 336 ? -20.395 -18.118 -31.220 1.00 67.31 336 ALA A O 1
ATOM 2647 N N . ASP A 1 337 ? -18.379 -17.664 -32.125 1.00 66.81 337 ASP A N 1
ATOM 2648 C CA . ASP A 1 337 ? -18.156 -18.974 -32.746 1.00 66.81 337 ASP A CA 1
ATOM 2649 C C . ASP A 1 337 ? -17.815 -20.083 -31.729 1.00 66.81 337 ASP A C 1
ATOM 2651 O O . ASP A 1 337 ? -17.796 -21.267 -32.069 1.00 66.81 337 ASP A O 1
ATOM 2655 N N . GLN A 1 338 ? -17.574 -19.736 -30.460 1.00 70.88 338 GLN A N 1
ATOM 2656 C CA . GLN A 1 338 ? -17.303 -20.705 -29.399 1.00 70.88 338 GLN A CA 1
ATOM 2657 C C . GLN A 1 338 ? -18.620 -21.193 -28.758 1.00 70.88 338 GLN A C 1
ATOM 2659 O O . GLN A 1 338 ? -19.317 -20.399 -28.118 1.00 70.88 338 GLN A O 1
ATOM 2664 N N . PRO A 1 339 ? -18.948 -22.505 -28.800 1.00 65.50 339 PRO A N 1
ATOM 2665 C CA . PRO A 1 339 ? -20.212 -23.050 -28.274 1.00 65.50 339 PRO A CA 1
ATOM 2666 C C . PRO A 1 339 ? -20.478 -22.719 -26.797 1.00 65.50 339 PRO A C 1
ATOM 2668 O O . PRO A 1 339 ? -21.618 -22.609 -26.352 1.00 65.50 339 PRO A O 1
ATOM 2671 N N . HIS A 1 340 ? -19.415 -22.528 -26.015 1.00 61.22 340 HIS A N 1
ATOM 2672 C CA . HIS A 1 340 ? -19.506 -22.177 -24.599 1.00 61.22 340 HIS A CA 1
ATOM 2673 C C . HIS A 1 340 ? -19.932 -20.725 -24.352 1.00 61.22 340 HIS A C 1
ATOM 2675 O O . HIS A 1 340 ? -20.563 -20.452 -23.332 1.00 61.22 340 HIS A O 1
ATOM 2681 N N . PHE A 1 341 ? -19.626 -19.808 -25.273 1.00 62.09 341 PHE A N 1
ATOM 2682 C CA . PHE A 1 341 ? -20.027 -18.403 -25.193 1.00 62.09 341 PHE A CA 1
ATOM 2683 C C . PHE A 1 341 ? -21.477 -18.182 -25.626 1.00 62.09 341 PHE A C 1
ATOM 2685 O O . PHE A 1 341 ? -22.086 -17.225 -25.169 1.00 62.09 341 PHE A O 1
ATOM 2692 N N . GLN A 1 342 ? -22.060 -19.093 -26.411 1.00 61.28 342 GLN A N 1
ATOM 2693 C CA . GLN A 1 342 ? -23.469 -19.031 -26.825 1.00 61.28 342 GLN A CA 1
ATOM 2694 C C . GLN A 1 342 ? -24.451 -19.235 -25.655 1.00 61.28 342 GLN A C 1
ATOM 2696 O O . GLN A 1 342 ? -25.564 -18.711 -25.673 1.00 61.28 342 GLN A O 1
ATOM 2701 N N . ASN A 1 343 ? -24.035 -19.976 -24.618 1.00 57.69 343 ASN A N 1
ATOM 2702 C CA . ASN A 1 343 ? -24.856 -20.265 -23.433 1.00 57.69 343 ASN A CA 1
ATOM 2703 C C . ASN A 1 343 ? -24.914 -19.105 -22.435 1.00 57.69 343 ASN A C 1
ATOM 2705 O O . ASN A 1 343 ? -25.893 -18.951 -21.699 1.00 57.69 343 ASN A O 1
ATOM 2709 N N . PHE A 1 344 ? -23.875 -18.274 -22.397 1.00 58.59 344 PHE A N 1
ATOM 2710 C CA . PHE A 1 344 ? -23.987 -16.969 -21.772 1.00 58.59 344 PHE A CA 1
ATOM 2711 C C . PHE A 1 344 ? -24.800 -16.143 -22.763 1.00 58.59 344 PHE A C 1
ATOM 2713 O O . PHE A 1 344 ? -24.416 -16.052 -23.919 1.00 58.59 344 PHE A O 1
ATOM 2720 N N . LYS A 1 345 ? -25.954 -15.590 -22.374 1.00 49.09 345 LYS A N 1
ATOM 2721 C CA . LYS A 1 345 ? -26.688 -14.628 -23.215 1.00 49.09 345 LYS A CA 1
ATOM 2722 C C . LYS A 1 345 ? -25.812 -13.385 -23.397 1.00 49.09 345 LYS A C 1
ATOM 2724 O O . LYS A 1 345 ? -25.995 -12.382 -22.712 1.00 49.09 345 LYS A O 1
ATOM 2729 N N . VAL A 1 346 ? -24.806 -13.496 -24.257 1.00 49.25 346 VAL A N 1
ATOM 2730 C CA . VAL A 1 346 ? -23.842 -12.472 -24.613 1.00 49.25 346 VAL A CA 1
ATOM 2731 C C . VAL A 1 346 ? -24.621 -11.477 -25.453 1.00 49.25 346 VAL A C 1
ATOM 2733 O O . VAL A 1 346 ? -24.672 -11.540 -26.675 1.00 49.25 346 VAL A O 1
ATOM 2736 N N . ALA A 1 347 ? -25.256 -10.536 -24.765 1.00 49.78 347 ALA A N 1
ATOM 2737 C CA . ALA A 1 347 ? -25.737 -9.288 -25.333 1.00 49.78 347 ALA A CA 1
ATOM 2738 C C . ALA A 1 347 ? -24.554 -8.361 -25.701 1.00 49.78 347 ALA A C 1
ATOM 2740 O O . ALA A 1 347 ? -24.628 -7.164 -25.454 1.00 49.78 347 ALA A O 1
ATOM 2741 N N . ALA A 1 348 ? -23.440 -8.906 -26.214 1.00 49.75 348 ALA A N 1
ATOM 2742 C CA . ALA A 1 348 ? -22.260 -8.122 -26.601 1.00 49.75 348 ALA A CA 1
ATOM 2743 C C . ALA A 1 348 ? -22.263 -7.732 -28.084 1.00 49.75 348 ALA A C 1
ATOM 2745 O O . ALA A 1 348 ? -21.494 -6.867 -28.476 1.00 49.75 348 ALA A O 1
ATOM 2746 N N . LEU A 1 349 ? -23.149 -8.323 -28.889 1.00 48.81 349 LEU A N 1
ATOM 2747 C CA . LEU A 1 349 ? -23.471 -7.817 -30.217 1.00 48.81 349 LEU A CA 1
ATOM 2748 C C . LEU A 1 349 ? -24.908 -7.315 -30.166 1.00 48.81 349 LEU A C 1
ATOM 2750 O O . LEU A 1 349 ? -25.859 -8.096 -30.081 1.00 48.81 349 LEU A O 1
ATOM 2754 N N . SER A 1 350 ? -25.077 -5.997 -30.184 1.00 44.88 350 SER A N 1
ATOM 2755 C CA . SER A 1 350 ? -26.377 -5.432 -30.531 1.00 44.88 350 SER A CA 1
ATOM 2756 C C . SER A 1 350 ? -26.766 -5.977 -31.910 1.00 44.88 350 SER A C 1
ATOM 2758 O O . SER A 1 350 ? -25.918 -6.055 -32.796 1.00 44.88 350 SER A O 1
ATOM 2760 N N . GLN A 1 351 ? -28.041 -6.311 -32.150 1.00 43.66 351 GLN A N 1
ATOM 2761 C CA . GLN A 1 351 ? -28.520 -6.665 -33.502 1.00 43.66 351 GLN A CA 1
ATOM 2762 C C . GLN A 1 351 ? -28.172 -5.589 -34.553 1.00 43.66 351 GLN A C 1
ATOM 2764 O O . GLN A 1 351 ? -28.155 -5.869 -35.744 1.00 43.66 351 GLN A O 1
ATOM 2769 N N . LYS A 1 352 ? -27.847 -4.372 -34.101 1.00 46.12 352 LYS A N 1
ATOM 2770 C CA . LYS A 1 352 ? -27.397 -3.232 -34.902 1.00 46.12 352 LYS A CA 1
ATOM 2771 C C . LYS A 1 352 ? -25.929 -3.303 -35.361 1.00 46.12 352 LYS A C 1
ATOM 2773 O O . LYS A 1 352 ? -25.551 -2.522 -36.218 1.00 46.12 352 LYS A O 1
ATOM 2778 N N . GLU A 1 353 ? -25.111 -4.171 -34.767 1.00 44.94 353 GLU A N 1
ATOM 2779 C CA . GLU A 1 353 ? -23.679 -4.351 -35.084 1.00 44.94 353 GLU A CA 1
ATOM 2780 C C . GLU A 1 353 ? -23.415 -5.611 -35.932 1.00 44.94 353 GLU A C 1
ATOM 2782 O O . GLU A 1 353 ? -22.300 -5.812 -36.408 1.00 44.94 353 GLU A O 1
ATOM 2787 N N . MET A 1 354 ? -24.430 -6.468 -36.113 1.00 41.38 354 MET A N 1
ATOM 2788 C CA . MET A 1 354 ? -24.376 -7.641 -37.001 1.00 41.38 354 MET A CA 1
ATOM 2789 C C . MET A 1 354 ? -25.023 -7.414 -38.376 1.00 41.38 354 MET A C 1
ATOM 2791 O O . MET A 1 354 ? -24.901 -8.287 -39.235 1.00 41.38 354 MET A O 1
ATOM 2795 N N . ALA A 1 355 ? -25.715 -6.288 -38.564 1.00 36.62 355 ALA A N 1
ATOM 2796 C CA . ALA A 1 355 ? -26.245 -5.824 -39.847 1.00 36.62 355 ALA A CA 1
ATOM 2797 C C . ALA A 1 355 ? -25.257 -4.841 -40.477 1.00 36.62 355 ALA A C 1
ATOM 2799 O O . ALA A 1 355 ? -25.097 -4.899 -41.715 1.00 36.62 355 ALA A O 1
#

Sequence (355 aa):
MTLAIQNFAKHHNVDPSKVSAEQVLQSAEGPFHWATFGKDTSARGPGAQSLKRAMQWRPDMREAYTVLLDNLKVEFRKAWMATKSFDFTTVRRSTTLSFRKRRDEVGSFKTKLQIQGILGGDHPDAAKQTEHYEFCVLYNDWLQADTYFWVERLVTTSSAQEWANVVTVESKDAVDGSWAAKVEISRAIRAFAAAKGKKIQQVTEKMVAESDLGIKGYASLYDSLPAAAPKLGGDGTNAPPPPAPPSARKRTQEDDGDDEGQKAKGSSNTKKPRTQNTTTKYEKEVKEFLAMEQSSDNRMTTITAEVTKNPSWWTWAKDAILTYKEARTAVLKVYADQPHFQNFKVAALSQKEMA

Foldseek 3Di:
DLQLLVQVCVVVVHDSVPGDPVNQCPDPCHSLCSLCPPADLDCPGPLVVLVVVVCVVPVVVVVLLQLFDLVVNSVVSSVCSSVVDPPLADQDFDFDFDDDDDWDFDWDWAALQVQLVVQPHPPPVSNVVSVPQDADWDQDPVVNGITHTGRPDRDDDDGDRDPDRDRDDPDPDDDPPGSVVSSLLSQLLLQVCQVVVHDSVVGDLVNQCPDPLHSNRSSVCSVVRPSSRRDPPCSPPPPPPDPDDPDDDDDDDDDDDDDDDDDDDDDDDDDDDDDDPPVVVVVVVVVVVLVVLVVVVVVLVVVVVVCVVPVPVCVVCPVVSVVVLVVSLVVVVVQCPDPVSVVVVPPVDDPVNVD

Radius of gyration: 34.56 Å; chains: 1; bounding box: 107×61×91 Å

Organism: Symbiodinium pilosum (NCBI:txid2952)

pLDDT: mean 70.82, std 20.22, range [26.67, 92.19]

Secondary structure (DSSP, 8-state):
-HHHHHHHHHHTT--GGG--HHHHHHSTTHHHHHHHTTS--STTSHHHHHHHHHHTT-HHHHHHHHHS-HHHHHHHHHHHHHHSSSTTS----------------EEEEEEHHHHHHHHTTT-HHHHHHHHT--SSEEEETTTTEEEEEEEEE----------------S-SSPPTTSHHHHHHHHHHHHHHHHHTT--GGG--HHHHHTSTTHHHHHHHTTTT-GGGSPPTT--S--PPPPPPPP---PPP--------------------------HHHHHHHHHHHHHHHHHHHHHHHHHHHHHHH-TTT-GGGHHHHHHHHHHHHHHHHHHHTSHHHHSS--TTS-TTT--